Protein AF-A0A0F8YWH6-F1 (afdb_monomer_lite)

Structure (mmCIF, N/CA/C/O backbone):
data_AF-A0A0F8YWH6-F1
#
_entry.id   AF-A0A0F8YWH6-F1
#
loop_
_atom_site.group_PDB
_atom_site.id
_atom_site.type_symbol
_atom_site.label_atom_id
_atom_site.label_alt_id
_atom_site.label_comp_id
_atom_site.label_asym_id
_atom_site.label_entity_id
_atom_site.label_seq_id
_atom_site.pdbx_PDB_ins_code
_atom_site.Cartn_x
_atom_site.Cartn_y
_atom_site.Cartn_z
_atom_site.occupancy
_atom_site.B_iso_or_equiv
_atom_site.auth_seq_id
_atom_site.auth_comp_id
_atom_site.auth_asym_id
_atom_site.auth_atom_id
_atom_site.pdbx_PDB_model_num
ATOM 1 N N . GLY A 1 1 ? 2.210 -32.885 27.502 1.00 61.00 1 GLY A N 1
ATOM 2 C CA . GLY A 1 1 ? 2.021 -33.828 28.621 1.00 61.00 1 GLY A CA 1
ATOM 3 C C . GLY A 1 1 ? 3.298 -33.805 29.417 1.00 61.00 1 GLY A C 1
ATOM 4 O O . GLY A 1 1 ? 4.339 -33.749 28.786 1.00 61.00 1 GLY A O 1
ATOM 5 N N . ASP A 1 2 ? 3.195 -33.731 30.737 1.00 71.12 2 ASP A N 1
ATOM 6 C CA . ASP A 1 2 ? 4.249 -33.442 31.726 1.00 71.12 2 ASP A CA 1
ATOM 7 C C . ASP A 1 2 ? 4.870 -32.033 31.621 1.00 71.12 2 ASP A C 1
ATOM 9 O O . ASP A 1 2 ? 4.665 -31.237 32.533 1.00 71.12 2 ASP A O 1
ATOM 13 N N . ASP A 1 3 ? 5.459 -31.637 30.489 1.00 67.50 3 ASP A N 1
ATOM 14 C CA . ASP A 1 3 ? 6.075 -30.298 30.345 1.00 67.50 3 ASP A CA 1
ATOM 15 C C . ASP A 1 3 ? 5.047 -29.156 30.394 1.00 67.50 3 ASP A C 1
ATOM 17 O O . ASP A 1 3 ? 5.242 -28.138 31.049 1.00 67.50 3 ASP A O 1
ATOM 21 N N . ALA A 1 4 ? 3.887 -29.353 29.761 1.00 64.38 4 ALA A N 1
ATOM 22 C CA . ALA A 1 4 ? 2.779 -28.395 29.816 1.00 64.38 4 ALA A CA 1
ATOM 23 C C . ALA A 1 4 ? 2.165 -28.273 31.224 1.00 64.38 4 ALA A C 1
ATOM 25 O O . ALA A 1 4 ? 1.533 -27.268 31.534 1.00 64.38 4 ALA A O 1
ATOM 26 N N . LEU A 1 5 ? 2.320 -29.308 32.054 1.00 66.06 5 LEU A N 1
ATOM 27 C CA . LEU A 1 5 ? 1.784 -29.351 33.413 1.00 66.06 5 LEU A CA 1
ATOM 28 C C . LEU A 1 5 ? 2.739 -28.636 34.377 1.00 66.06 5 LEU A C 1
ATOM 30 O O . LEU A 1 5 ? 2.282 -27.841 35.190 1.00 66.06 5 LEU A O 1
ATOM 34 N N . ALA A 1 6 ? 4.050 -28.829 34.195 1.00 76.94 6 ALA A N 1
ATOM 35 C CA . ALA A 1 6 ? 5.091 -28.073 34.888 1.00 76.94 6 ALA A CA 1
ATOM 36 C C . ALA A 1 6 ? 5.032 -26.573 34.556 1.00 76.94 6 ALA A C 1
ATOM 38 O O . ALA A 1 6 ? 5.088 -25.746 35.462 1.00 76.94 6 ALA A O 1
ATOM 39 N N . LEU A 1 7 ? 4.831 -26.225 33.278 1.00 69.44 7 LEU A N 1
ATOM 40 C CA . LEU A 1 7 ? 4.654 -24.832 32.871 1.00 69.44 7 LEU A CA 1
ATOM 41 C C . LEU A 1 7 ? 3.394 -24.240 33.516 1.00 69.44 7 LEU A C 1
ATOM 43 O O . LEU A 1 7 ? 3.467 -23.191 34.130 1.00 69.44 7 LEU A O 1
ATOM 47 N N . ALA A 1 8 ? 2.247 -24.927 33.460 1.00 66.88 8 ALA A N 1
ATOM 48 C CA . ALA A 1 8 ? 1.002 -24.435 34.062 1.00 66.88 8 ALA A CA 1
ATOM 49 C C . ALA A 1 8 ? 1.101 -24.201 35.585 1.00 66.88 8 ALA A C 1
ATOM 51 O O . ALA A 1 8 ? 0.501 -23.249 36.088 1.00 66.88 8 ALA A O 1
ATOM 52 N N . GLU A 1 9 ? 1.865 -25.033 36.305 1.00 77.50 9 GLU A N 1
ATOM 53 C CA . GLU A 1 9 ? 2.170 -24.831 37.729 1.00 77.50 9 GLU A CA 1
ATOM 54 C C . GLU A 1 9 ? 3.058 -23.599 37.970 1.00 77.50 9 GLU A C 1
ATOM 56 O O . GLU A 1 9 ? 2.833 -22.876 38.940 1.00 77.50 9 GLU A O 1
ATOM 61 N N . GLU A 1 10 ? 4.015 -23.318 37.081 1.00 82.44 10 GLU A N 1
ATOM 62 C CA . GLU A 1 10 ? 4.908 -22.153 37.163 1.00 82.44 10 GLU A CA 1
ATOM 63 C C . GLU A 1 10 ? 4.164 -20.821 36.961 1.00 82.44 10 GLU A C 1
ATOM 65 O O . GLU A 1 10 ? 4.408 -19.857 37.684 1.00 82.44 10 GLU A O 1
ATOM 70 N N . ILE A 1 11 ? 3.200 -20.781 36.036 1.00 79.12 11 ILE A N 1
ATOM 71 C CA . ILE A 1 11 ? 2.379 -19.589 35.728 1.00 79.12 11 ILE A CA 1
ATOM 72 C C . ILE A 1 11 ? 1.080 -19.508 36.549 1.00 79.12 11 ILE A C 1
ATOM 74 O O . ILE A 1 11 ? 0.256 -18.627 36.311 1.00 79.12 11 ILE A O 1
ATOM 78 N N . ALA A 1 12 ? 0.891 -20.400 37.530 1.00 82.62 12 ALA A N 1
ATOM 79 C CA . ALA A 1 12 ? -0.277 -20.443 38.417 1.00 82.62 12 ALA A CA 1
ATOM 80 C C . ALA A 1 12 ? -1.639 -20.449 37.687 1.00 82.62 12 ALA A C 1
ATOM 82 O O . ALA A 1 12 ? -2.649 -19.984 38.223 1.00 82.62 12 ALA A O 1
ATOM 83 N N . ILE A 1 13 ? -1.697 -20.998 36.470 1.00 74.38 13 ILE A N 1
ATOM 84 C CA . ILE A 1 13 ? -2.944 -21.087 35.708 1.00 74.38 13 ILE A CA 1
ATOM 85 C C . ILE A 1 13 ? -3.744 -22.262 36.259 1.00 74.38 13 ILE A C 1
ATOM 87 O O . ILE A 1 13 ? -3.323 -23.418 36.176 1.00 74.38 13 ILE A O 1
ATOM 91 N N . ASN A 1 14 ? -4.922 -21.991 36.824 1.00 82.38 14 ASN A N 1
ATOM 92 C CA . ASN A 1 14 ? -5.761 -23.073 37.319 1.00 82.38 14 ASN A CA 1
ATOM 93 C C . ASN A 1 14 ? -6.264 -23.939 36.141 1.00 82.38 14 ASN A C 1
ATOM 95 O O . ASN A 1 14 ? -6.449 -23.481 35.011 1.00 82.38 14 ASN A O 1
ATOM 99 N N . GLN A 1 15 ? -6.539 -25.214 36.416 1.00 69.38 15 GLN A N 1
ATOM 100 C CA . GLN A 1 15 ? -6.943 -26.194 35.403 1.00 69.38 15 GLN A CA 1
ATOM 101 C C . GLN A 1 15 ? -8.192 -25.786 34.591 1.00 69.38 15 GLN A C 1
ATOM 103 O O . GLN A 1 15 ? -8.313 -26.142 33.420 1.00 69.38 15 GLN A O 1
ATOM 108 N N . LYS A 1 16 ? -9.129 -25.046 35.190 1.00 76.00 16 LYS A N 1
ATOM 109 C CA . LYS A 1 16 ? -10.345 -24.536 34.539 1.00 76.00 16 LYS A CA 1
ATOM 110 C C . LYS A 1 16 ? -10.010 -23.464 33.497 1.00 76.00 16 LYS A C 1
ATOM 112 O O . LYS A 1 16 ? -10.582 -23.500 32.408 1.00 76.00 16 LYS A O 1
ATOM 117 N N . ASP A 1 17 ? -9.060 -22.583 33.796 1.00 74.69 17 ASP A N 1
ATOM 118 C CA . ASP A 1 17 ? -8.636 -21.500 32.901 1.00 74.69 17 ASP A CA 1
ATOM 119 C C . ASP A 1 17 ? -7.811 -22.052 31.733 1.00 74.69 17 ASP A C 1
ATOM 121 O O . ASP A 1 17 ? -8.045 -21.691 30.580 1.00 74.69 17 ASP A O 1
ATOM 125 N N . ALA A 1 18 ? -6.962 -23.051 31.994 1.00 70.69 18 ALA A N 1
ATOM 126 C CA . ALA A 1 18 ? -6.259 -23.788 30.944 1.00 70.69 18 ALA A CA 1
ATOM 127 C C . ALA A 1 18 ? -7.235 -24.482 29.972 1.00 70.69 18 ALA A C 1
ATOM 129 O O . ALA A 1 18 ? -7.057 -24.432 28.755 1.00 70.69 18 ALA A O 1
ATOM 130 N N . VAL A 1 19 ? -8.313 -25.092 30.482 1.00 73.38 19 VAL A N 1
ATOM 131 C CA . VAL A 1 19 ? -9.348 -25.719 29.640 1.00 73.38 19 VAL A CA 1
ATOM 132 C C . VAL A 1 19 ? -10.137 -24.677 28.837 1.00 73.38 19 VAL A C 1
ATOM 134 O O . VAL A 1 19 ? -10.474 -24.934 27.679 1.00 73.38 19 VAL A O 1
ATOM 137 N N . ALA A 1 20 ? -10.419 -23.505 29.411 1.00 76.88 20 ALA A N 1
ATOM 138 C CA . ALA A 1 20 ? -11.077 -22.408 28.702 1.00 76.88 20 ALA A CA 1
ATOM 139 C C . ALA A 1 20 ? -10.195 -21.854 27.571 1.00 76.88 20 ALA A C 1
ATOM 141 O O . ALA A 1 20 ? -10.676 -21.685 26.449 1.00 76.88 20 ALA A O 1
ATOM 142 N N . MET A 1 21 ? -8.896 -21.675 27.826 1.00 70.94 21 MET A N 1
ATOM 143 C CA . MET A 1 21 ? -7.924 -21.276 26.808 1.00 70.94 21 MET A CA 1
ATOM 144 C C . MET A 1 21 ? -7.825 -22.312 25.686 1.00 70.94 21 MET A C 1
ATOM 146 O O . MET A 1 21 ? -7.931 -21.956 24.518 1.00 70.94 21 MET A O 1
ATOM 150 N N . VAL A 1 22 ? -7.708 -23.605 25.999 1.00 75.50 22 VAL A N 1
ATOM 151 C CA . VAL A 1 22 ? -7.643 -24.648 24.959 1.00 75.50 22 VAL A CA 1
ATOM 152 C C . VAL A 1 22 ? -8.903 -24.647 24.090 1.00 75.50 22 VAL A C 1
ATOM 154 O O . VAL A 1 22 ? -8.791 -24.696 22.867 1.00 75.50 22 VAL A O 1
ATOM 157 N N . ARG A 1 23 ? -10.097 -24.499 24.680 1.00 80.62 23 ARG A N 1
ATOM 158 C CA . ARG A 1 23 ? -11.357 -24.400 23.918 1.00 80.62 23 ARG A CA 1
ATOM 159 C C . ARG A 1 23 ? -11.426 -23.162 23.026 1.00 80.62 23 ARG A C 1
ATOM 161 O O . ARG A 1 23 ? -11.980 -23.236 21.932 1.00 80.62 23 ARG A O 1
ATOM 168 N N . LEU A 1 24 ? -10.866 -22.041 23.475 1.00 82.06 24 LEU A N 1
ATOM 169 C CA . LEU A 1 24 ? -10.795 -20.809 22.691 1.00 82.06 24 LEU A CA 1
ATOM 170 C C . LEU A 1 24 ? -9.845 -20.954 21.486 1.00 82.06 24 LEU A C 1
ATOM 172 O O . LEU A 1 24 ? -10.096 -20.390 20.419 1.00 82.06 24 LEU A O 1
ATOM 176 N N . TRP A 1 25 ? -8.767 -21.729 21.636 1.00 76.06 25 TRP A N 1
ATOM 177 C CA . TRP A 1 25 ? -7.724 -21.892 20.618 1.00 76.06 25 TRP A CA 1
ATOM 178 C C . TRP A 1 25 ? -7.946 -23.081 19.677 1.00 76.06 25 TRP A C 1
ATOM 180 O O . TRP A 1 25 ? -7.447 -23.067 18.550 1.00 76.06 25 TRP A O 1
ATOM 190 N N . GLU A 1 26 ? -8.728 -24.081 20.077 1.00 86.25 26 GLU A N 1
ATOM 191 C CA . GLU A 1 26 ? -8.988 -25.294 19.294 1.00 86.25 26 GLU A CA 1
ATOM 192 C C . GLU A 1 26 ? -9.499 -25.012 17.861 1.00 86.25 26 GLU A C 1
ATOM 194 O O . GLU A 1 26 ? -8.937 -25.577 16.917 1.00 86.25 26 GLU A O 1
ATOM 199 N N . PRO A 1 27 ? -10.444 -24.080 17.617 1.00 83.38 27 PRO A N 1
ATOM 200 C CA . PRO A 1 27 ? -10.859 -23.743 16.253 1.00 83.38 27 PRO A CA 1
ATOM 201 C C . PRO A 1 27 ? -9.740 -23.119 15.406 1.00 83.38 27 PRO A C 1
ATOM 203 O O . PRO A 1 27 ? -9.701 -23.330 14.192 1.00 83.38 27 PRO A O 1
ATOM 206 N N . LYS A 1 28 ? -8.828 -22.352 16.021 1.00 73.94 28 LYS A N 1
ATOM 207 C CA . LYS A 1 28 ? -7.691 -21.719 15.331 1.00 73.94 28 LYS A CA 1
ATOM 208 C C . LYS A 1 28 ? -6.626 -22.755 14.975 1.00 73.94 28 LYS A C 1
ATOM 210 O O . LYS A 1 28 ? -6.177 -22.793 13.832 1.00 73.94 28 LYS A O 1
ATOM 215 N N . LEU A 1 29 ? -6.306 -23.652 15.909 1.00 75.62 29 LEU A N 1
ATOM 216 C CA . LEU A 1 29 ? -5.374 -24.759 15.683 1.00 75.62 29 LEU A CA 1
ATOM 217 C C . LEU A 1 29 ? -5.887 -25.725 14.607 1.00 75.62 29 LEU A C 1
ATOM 219 O O . LEU A 1 29 ? -5.111 -26.171 13.767 1.00 75.62 29 LEU A O 1
ATOM 223 N N . GLN A 1 30 ? -7.195 -25.994 14.559 1.00 79.25 30 GLN A N 1
ATOM 224 C CA . GLN A 1 30 ? -7.788 -26.804 13.490 1.00 79.25 30 GLN A CA 1
ATOM 225 C C . GLN A 1 30 ? -7.705 -26.130 12.111 1.00 79.25 30 GLN A C 1
ATOM 227 O O . GLN A 1 30 ? -7.490 -26.822 11.115 1.00 79.25 30 GLN A O 1
ATOM 232 N N . ARG A 1 31 ? -7.856 -24.799 12.022 1.00 73.88 31 ARG A N 1
ATOM 233 C CA . ARG A 1 31 ? -7.652 -24.067 10.755 1.00 73.88 31 ARG A CA 1
ATOM 234 C C . ARG A 1 31 ? -6.195 -24.111 10.314 1.00 73.88 31 ARG A C 1
ATOM 236 O O . ARG A 1 31 ? -5.945 -24.421 9.155 1.00 73.88 31 ARG A O 1
ATOM 243 N N . LEU A 1 32 ? -5.262 -23.875 11.236 1.00 64.88 32 LEU A N 1
ATOM 244 C CA . LEU A 1 32 ? -3.829 -23.953 10.958 1.00 64.88 32 LEU A CA 1
ATOM 245 C C . LEU A 1 32 ? -3.429 -25.359 10.495 1.00 64.88 32 LEU A C 1
ATOM 247 O O . LEU A 1 32 ? -2.745 -25.499 9.491 1.00 64.88 32 LEU A O 1
ATOM 251 N N . ALA A 1 33 ? -3.923 -26.408 11.158 1.00 70.00 33 ALA A N 1
ATOM 252 C CA . ALA A 1 33 ? -3.663 -27.788 10.758 1.00 70.00 33 ALA A CA 1
ATOM 253 C C . ALA A 1 33 ? -4.187 -28.098 9.345 1.00 70.00 33 ALA A C 1
ATOM 255 O O . ALA A 1 33 ? -3.484 -28.730 8.564 1.00 70.00 33 ALA A O 1
ATOM 256 N N . ARG A 1 34 ? -5.391 -27.625 8.984 1.00 75.56 34 ARG A N 1
ATOM 257 C CA . ARG A 1 34 ? -5.932 -27.790 7.620 1.00 75.56 34 ARG A CA 1
ATOM 258 C C . ARG A 1 34 ? -5.138 -27.007 6.580 1.00 75.56 34 ARG A C 1
ATOM 260 O O . ARG A 1 34 ? -4.941 -27.520 5.487 1.00 75.56 34 ARG A O 1
ATOM 267 N N . PHE A 1 35 ? -4.684 -25.803 6.920 1.00 73.25 35 PHE A N 1
ATOM 268 C CA . PHE A 1 35 ? -3.828 -24.993 6.057 1.00 73.25 35 PHE A CA 1
ATOM 269 C C . PHE A 1 35 ? -2.487 -25.691 5.809 1.00 73.25 35 PHE A C 1
ATOM 271 O O . PHE A 1 35 ? -2.153 -25.964 4.664 1.00 73.25 35 PHE A O 1
ATOM 278 N N . VAL A 1 36 ? -1.785 -26.101 6.872 1.00 64.38 36 VAL A N 1
ATOM 279 C CA . VAL A 1 36 ? -0.518 -26.845 6.774 1.00 64.38 36 VAL A CA 1
ATOM 280 C C . VAL A 1 36 ? -0.704 -28.153 6.010 1.00 64.38 36 VAL A C 1
ATOM 282 O O . VAL A 1 36 ? 0.148 -28.512 5.212 1.00 64.38 36 VAL A O 1
ATOM 285 N N . GLN A 1 37 ? -1.816 -28.865 6.203 1.00 65.94 37 GLN A N 1
ATOM 286 C CA . GLN A 1 37 ? -2.100 -30.090 5.458 1.00 65.94 37 GLN A CA 1
ATOM 287 C C . GLN A 1 37 ? -2.406 -29.817 3.974 1.00 65.94 37 GLN A C 1
ATOM 289 O O . GLN A 1 37 ? -2.018 -30.619 3.128 1.00 65.94 37 GLN A O 1
ATOM 294 N N . GLY A 1 38 ? -3.053 -28.692 3.654 1.00 65.44 38 GLY A N 1
ATOM 295 C CA . GLY A 1 38 ? -3.261 -28.219 2.285 1.00 65.44 38 GLY A CA 1
ATOM 296 C C . GLY A 1 38 ? -1.943 -27.861 1.600 1.00 65.44 38 GLY A C 1
ATOM 297 O O . GLY A 1 38 ? -1.634 -28.415 0.549 1.00 65.44 38 GLY A O 1
ATOM 298 N N . GLU A 1 39 ? -1.119 -27.037 2.238 1.00 65.44 39 GLU A N 1
ATOM 299 C CA . GLU A 1 39 ? 0.188 -26.619 1.718 1.00 65.44 39 GLU A CA 1
ATOM 300 C C . GLU A 1 39 ? 1.181 -27.789 1.634 1.00 65.44 39 GLU A C 1
ATOM 302 O O . GLU A 1 39 ? 1.824 -27.994 0.608 1.00 65.44 39 GLU A O 1
ATOM 307 N N . ALA A 1 40 ? 1.226 -28.665 2.641 1.00 54.38 40 ALA A N 1
ATOM 308 C CA . ALA A 1 40 ? 2.041 -29.878 2.595 1.00 54.38 40 ALA A CA 1
ATOM 309 C C . ALA A 1 40 ? 1.585 -30.857 1.501 1.00 54.38 40 ALA A C 1
ATOM 311 O O . ALA A 1 40 ? 2.409 -31.606 0.982 1.00 54.38 40 ALA A O 1
ATOM 312 N N . SER A 1 41 ? 0.294 -30.866 1.140 1.00 47.47 41 SER A N 1
ATOM 313 C CA . SER A 1 41 ? -0.209 -31.676 0.023 1.00 47.47 41 SER A CA 1
ATOM 314 C C . SER A 1 41 ? 0.145 -31.092 -1.348 1.00 47.47 41 SER A C 1
ATOM 316 O O . SER A 1 41 ? 0.378 -31.864 -2.275 1.00 47.47 41 SER A O 1
ATOM 318 N N . LYS A 1 42 ? 0.263 -29.761 -1.462 1.00 51.19 42 LYS A N 1
ATOM 319 C CA . LYS A 1 42 ? 0.777 -29.077 -2.662 1.00 51.19 42 LYS A CA 1
ATOM 320 C C . LYS A 1 42 ? 2.288 -29.269 -2.828 1.00 51.19 42 LYS A C 1
ATOM 322 O O . LYS A 1 42 ? 2.776 -29.383 -3.941 1.00 51.19 42 LYS A O 1
ATOM 327 N N . LEU A 1 43 ? 3.019 -29.398 -1.720 1.00 45.59 43 LEU A N 1
ATOM 328 C CA . LEU A 1 43 ? 4.474 -29.586 -1.702 1.00 45.59 43 LEU A CA 1
ATOM 329 C C . LEU A 1 43 ? 4.945 -31.039 -1.894 1.00 45.59 43 LEU A C 1
ATOM 331 O O . LEU A 1 43 ? 6.149 -31.302 -1.835 1.00 45.59 43 LEU A O 1
ATOM 335 N N . GLN A 1 44 ? 4.054 -32.006 -2.148 1.00 45.25 44 GLN A N 1
ATOM 336 C CA . GLN A 1 44 ? 4.478 -33.364 -2.512 1.00 45.25 44 GLN A CA 1
ATOM 337 C C . GLN A 1 44 ? 4.918 -33.427 -3.980 1.00 45.25 44 GLN A C 1
ATOM 339 O O . GLN A 1 44 ? 4.257 -34.016 -4.830 1.00 45.25 44 GLN A O 1
ATOM 344 N N . LYS A 1 45 ? 6.089 -32.847 -4.258 1.00 57.38 45 LYS A N 1
ATOM 345 C CA . LYS A 1 45 ? 6.852 -33.086 -5.484 1.00 57.38 45 LYS A CA 1
ATOM 346 C C . LYS A 1 45 ? 7.219 -34.568 -5.553 1.00 57.38 45 LYS A C 1
ATOM 348 O O . LYS A 1 45 ? 8.077 -35.047 -4.806 1.00 57.38 45 LYS A O 1
ATOM 353 N N . GLU A 1 46 ? 6.553 -35.319 -6.422 1.00 65.19 46 GLU A N 1
ATOM 354 C CA . GLU A 1 46 ? 6.874 -36.728 -6.631 1.00 65.19 46 GLU A CA 1
ATOM 355 C C . GLU A 1 46 ? 8.136 -36.818 -7.503 1.00 65.19 46 GLU A C 1
ATOM 357 O O . GLU A 1 46 ? 8.105 -36.623 -8.718 1.00 65.19 46 GLU A O 1
ATOM 362 N N . LYS A 1 47 ? 9.286 -37.060 -6.862 1.00 81.50 47 LYS A N 1
ATOM 363 C CA . LYS A 1 47 ? 10.543 -37.353 -7.561 1.00 81.50 47 LYS A CA 1
ATOM 364 C C . LYS A 1 47 ? 10.453 -38.753 -8.159 1.00 81.50 47 LYS A C 1
ATOM 366 O O . LYS A 1 47 ? 10.493 -39.745 -7.428 1.00 81.50 47 LYS A O 1
ATOM 371 N N . VAL A 1 48 ? 10.356 -38.837 -9.482 1.00 84.06 48 VAL A N 1
ATOM 372 C CA . VAL A 1 48 ? 10.315 -40.111 -10.206 1.00 84.06 48 VAL A CA 1
ATOM 373 C C . VAL A 1 48 ? 11.737 -40.477 -10.615 1.00 84.06 48 VAL A C 1
ATOM 375 O O . VAL A 1 48 ? 12.357 -39.800 -11.433 1.00 84.06 48 VAL A O 1
ATOM 378 N N . TYR A 1 49 ? 12.278 -41.539 -10.019 1.00 87.31 49 TYR A N 1
ATOM 379 C CA . TYR A 1 49 ? 13.614 -42.033 -10.351 1.00 87.31 49 TYR A CA 1
ATOM 380 C C . TYR A 1 49 ? 13.593 -42.804 -11.672 1.00 87.31 49 TYR A C 1
ATOM 382 O O . TYR A 1 49 ? 12.785 -43.712 -11.854 1.00 87.31 49 TYR A O 1
ATOM 390 N N . VAL A 1 50 ? 14.514 -42.462 -12.571 1.00 88.94 50 VAL A N 1
ATOM 391 C CA . VAL A 1 50 ? 14.672 -43.099 -13.879 1.00 88.94 50 VAL A CA 1
ATOM 392 C C . VAL A 1 50 ? 15.448 -44.401 -13.707 1.00 88.94 50 VAL A C 1
ATOM 394 O O . VAL A 1 50 ? 16.599 -44.408 -13.257 1.00 88.94 50 VAL A O 1
ATOM 397 N N . THR A 1 51 ? 14.827 -45.521 -14.067 1.00 87.81 51 THR A N 1
ATOM 398 C CA . THR A 1 51 ? 15.480 -46.831 -14.020 1.00 87.81 51 THR A CA 1
ATOM 399 C C . THR A 1 51 ? 16.541 -46.934 -15.122 1.00 87.81 51 THR A C 1
ATOM 401 O O . THR A 1 51 ? 16.389 -46.380 -16.208 1.00 87.81 51 THR A O 1
ATOM 404 N N . GLN A 1 52 ? 17.636 -47.661 -14.886 1.00 79.81 52 GLN A N 1
ATOM 405 C CA . GLN A 1 52 ? 18.701 -47.825 -15.881 1.00 79.81 52 GLN A CA 1
ATOM 406 C C . GLN A 1 52 ? 18.159 -48.464 -17.178 1.00 79.81 52 GLN A C 1
ATOM 408 O O . GLN A 1 52 ? 17.791 -49.638 -17.187 1.00 79.81 52 GLN A O 1
ATOM 413 N N . GLY A 1 53 ? 18.132 -47.692 -18.271 1.00 83.62 53 GLY A N 1
ATOM 414 C CA . GLY A 1 53 ? 17.593 -48.098 -19.579 1.00 83.62 53 GLY A CA 1
ATOM 415 C C . GLY A 1 53 ? 16.208 -47.526 -19.912 1.00 83.62 53 GLY A C 1
ATOM 416 O O . GLY A 1 53 ? 15.738 -47.706 -21.032 1.00 83.62 53 GLY A O 1
ATOM 417 N N . GLU A 1 54 ? 15.578 -46.822 -18.974 1.00 84.75 54 GLU A N 1
ATOM 418 C CA . GLU A 1 54 ? 14.350 -46.060 -19.184 1.00 84.75 54 GLU A CA 1
ATOM 419 C C . GLU A 1 54 ? 14.705 -44.637 -19.641 1.00 84.75 54 GLU A C 1
ATOM 421 O O . GLU A 1 54 ? 15.648 -44.035 -19.125 1.00 84.75 54 GLU A O 1
ATOM 426 N N . GLN A 1 55 ? 14.003 -44.111 -20.647 1.00 84.12 55 GLN A N 1
ATOM 427 C CA . GLN A 1 55 ? 14.171 -42.720 -21.070 1.00 84.12 55 GLN A CA 1
ATOM 428 C C . GLN A 1 55 ? 13.117 -41.852 -20.370 1.00 84.12 55 GLN A C 1
ATOM 430 O O . GLN A 1 55 ? 11.943 -42.228 -20.367 1.00 84.12 55 GLN A O 1
ATOM 435 N N . PRO A 1 56 ? 13.513 -40.714 -19.775 1.00 84.31 56 PRO A N 1
ATOM 436 C CA . PRO A 1 56 ? 12.567 -39.767 -19.198 1.00 84.31 56 PRO A CA 1
ATOM 437 C C . PRO A 1 56 ? 11.659 -39.191 -20.301 1.00 84.31 56 PRO A C 1
ATOM 439 O O . PRO A 1 56 ? 12.046 -39.197 -21.476 1.00 84.31 56 PRO A O 1
ATOM 442 N N . PRO A 1 57 ? 10.465 -38.681 -19.956 1.00 80.69 57 PRO A N 1
ATOM 443 C CA . PRO A 1 57 ? 9.602 -38.007 -20.920 1.00 80.69 57 PRO A CA 1
ATOM 444 C C . PRO A 1 57 ? 10.333 -36.860 -21.639 1.00 80.69 57 PRO A C 1
ATOM 446 O O . PRO A 1 57 ? 11.159 -36.161 -21.048 1.00 80.69 57 PRO A O 1
ATOM 449 N N . LEU A 1 58 ? 10.026 -36.670 -22.925 1.00 70.31 58 LEU A N 1
ATOM 450 C CA . LEU A 1 58 ? 10.608 -35.604 -23.745 1.00 70.31 58 LEU A CA 1
ATOM 451 C C . LEU A 1 58 ? 10.312 -34.226 -23.134 1.00 70.31 58 LEU A C 1
ATOM 453 O O . LEU A 1 58 ? 9.173 -33.937 -22.778 1.00 70.31 58 LEU A O 1
ATOM 457 N N . GLY A 1 59 ? 11.345 -33.385 -23.033 1.00 71.38 59 GLY A N 1
ATOM 458 C CA . GLY A 1 59 ? 11.245 -32.016 -22.511 1.00 71.38 59 GLY A CA 1
ATOM 459 C C . GLY A 1 59 ? 11.422 -31.876 -20.996 1.00 71.38 59 GLY A C 1
ATOM 460 O O . GLY A 1 59 ? 11.411 -30.757 -20.496 1.00 71.38 59 GLY A O 1
ATOM 461 N N . VAL A 1 60 ? 11.626 -32.972 -20.259 1.00 78.94 60 VAL A N 1
ATOM 462 C CA . VAL A 1 60 ? 11.790 -32.920 -18.801 1.00 78.94 60 VAL A CA 1
ATOM 463 C C . VAL A 1 60 ? 13.268 -32.845 -18.408 1.00 78.94 60 VAL A C 1
ATOM 465 O O . VAL A 1 60 ? 14.099 -33.614 -18.897 1.00 78.94 60 VAL A O 1
ATOM 468 N N . ARG A 1 61 ? 13.601 -31.931 -17.489 1.00 82.00 61 ARG A N 1
ATOM 469 C CA . ARG A 1 61 ? 14.949 -31.804 -16.921 1.00 82.00 61 ARG A CA 1
ATOM 470 C C . ARG A 1 61 ? 15.220 -32.952 -15.945 1.00 82.00 61 ARG A C 1
ATOM 472 O O . ARG A 1 61 ? 14.459 -33.177 -15.009 1.00 82.00 61 ARG A O 1
ATOM 479 N N . VAL A 1 62 ? 16.319 -33.667 -16.169 1.00 90.06 62 VAL A N 1
ATOM 480 C CA . VAL A 1 62 ? 16.770 -34.774 -15.316 1.00 90.06 62 VAL A CA 1
ATOM 481 C C . VAL A 1 62 ? 17.881 -34.287 -14.403 1.00 90.06 62 VAL A C 1
ATOM 483 O O . VAL A 1 62 ? 18.819 -33.633 -14.860 1.00 90.06 62 VAL A O 1
ATOM 486 N N . GLU A 1 63 ? 17.808 -34.660 -13.133 1.00 90.56 63 GLU A N 1
ATOM 487 C CA . GLU A 1 63 ? 18.809 -34.335 -12.123 1.00 90.56 63 GLU A CA 1
ATOM 488 C C . GLU A 1 63 ? 19.421 -35.602 -11.522 1.00 90.56 63 GLU A C 1
ATOM 490 O O . GLU A 1 63 ? 18.785 -36.658 -11.458 1.00 90.56 63 GLU A O 1
ATOM 495 N N . GLU A 1 64 ? 20.670 -35.507 -11.065 1.00 90.88 64 GLU A N 1
ATOM 496 C CA . GLU A 1 64 ? 21.340 -36.589 -10.345 1.00 90.88 64 GLU A CA 1
ATOM 497 C C . GLU A 1 64 ? 21.059 -36.466 -8.842 1.00 90.88 64 GLU A C 1
ATOM 499 O O . GLU A 1 64 ? 21.395 -35.480 -8.188 1.00 90.88 64 GLU A O 1
ATOM 504 N N . GLY A 1 65 ? 20.407 -37.477 -8.276 1.00 87.75 65 GLY A N 1
ATOM 505 C CA . GLY A 1 65 ? 20.078 -37.529 -6.860 1.00 87.75 65 GLY A CA 1
ATOM 506 C C . GLY A 1 65 ? 21.276 -37.894 -5.975 1.00 87.75 65 GLY A C 1
ATOM 507 O O . GLY A 1 65 ? 22.236 -38.517 -6.429 1.00 87.75 65 GLY A O 1
ATOM 508 N N . PRO A 1 66 ? 21.187 -37.645 -4.655 1.00 73.88 66 PRO A N 1
ATOM 509 C CA . PRO A 1 66 ? 22.294 -37.808 -3.699 1.00 73.88 66 PRO A CA 1
ATOM 510 C C . PRO A 1 66 ? 22.809 -39.250 -3.519 1.00 73.88 66 PRO A C 1
ATOM 512 O O . PRO A 1 66 ? 23.763 -39.482 -2.782 1.00 73.88 66 PRO A O 1
ATOM 515 N N . ARG A 1 67 ? 22.175 -40.239 -4.160 1.00 82.62 67 ARG A N 1
ATOM 516 C CA . ARG A 1 67 ? 22.593 -41.651 -4.167 1.00 82.62 67 ARG A CA 1
ATOM 517 C C . ARG A 1 67 ? 23.059 -42.137 -5.551 1.00 82.62 67 ARG A C 1
ATOM 519 O O . ARG A 1 67 ? 23.148 -43.344 -5.749 1.00 82.62 67 ARG A O 1
ATOM 526 N N . GLY A 1 68 ? 23.333 -41.223 -6.489 1.00 89.31 68 GLY A N 1
ATOM 527 C CA . GLY A 1 68 ? 23.838 -41.534 -7.836 1.00 89.31 68 GLY A CA 1
ATOM 528 C C . GLY A 1 68 ? 22.786 -42.082 -8.808 1.00 89.31 68 GLY A C 1
ATOM 529 O O . GLY A 1 68 ? 23.126 -42.755 -9.777 1.00 89.31 68 GLY A O 1
ATOM 530 N N . GLY A 1 69 ? 21.498 -41.860 -8.526 1.00 91.69 69 GLY A N 1
ATOM 531 C CA . GLY A 1 69 ? 20.389 -42.204 -9.420 1.00 91.69 69 GLY A CA 1
ATOM 532 C C . GLY A 1 69 ? 19.808 -40.948 -10.061 1.00 91.69 69 GLY A C 1
ATOM 533 O O . GLY A 1 69 ? 19.739 -39.915 -9.403 1.00 91.69 69 GLY A O 1
ATOM 534 N N . HIS A 1 70 ? 19.368 -41.037 -11.312 1.00 91.69 70 HIS A N 1
ATOM 535 C CA . HIS A 1 70 ? 18.735 -39.920 -12.011 1.00 91.69 70 HIS A CA 1
ATOM 536 C C . HIS A 1 70 ? 17.247 -39.847 -11.653 1.00 91.69 70 HIS A C 1
ATOM 538 O O . HIS A 1 70 ? 16.600 -40.888 -11.530 1.00 91.69 70 HIS A O 1
ATOM 544 N N . TYR A 1 71 ? 16.696 -38.649 -11.481 1.00 92.38 71 TYR A N 1
ATOM 545 C CA . TYR A 1 71 ? 15.262 -38.438 -11.272 1.00 92.38 71 TYR A CA 1
ATOM 546 C C . TYR A 1 71 ? 14.770 -37.201 -12.026 1.00 92.38 71 TYR A C 1
ATOM 548 O O . TYR A 1 71 ? 15.569 -36.364 -12.443 1.00 92.38 71 TYR A O 1
ATOM 556 N N . TYR A 1 72 ? 13.455 -37.092 -12.190 1.00 89.00 72 TYR A N 1
ATOM 557 C CA . TYR A 1 72 ? 12.794 -35.867 -12.631 1.00 89.00 72 TYR A CA 1
ATOM 558 C C . TYR A 1 72 ? 11.603 -35.527 -11.723 1.00 89.00 72 TYR A C 1
ATOM 560 O O . TYR A 1 72 ? 11.065 -36.408 -11.045 1.00 89.00 72 TYR A O 1
ATOM 568 N N . GLU A 1 73 ? 11.208 -34.252 -11.683 1.00 84.56 73 GLU A N 1
ATOM 569 C CA . GLU A 1 73 ? 10.017 -33.783 -10.958 1.00 84.56 73 GLU A CA 1
ATOM 570 C C . GLU A 1 73 ? 8.809 -33.810 -11.910 1.00 84.56 73 GLU A C 1
ATOM 572 O O . GLU A 1 73 ? 8.881 -33.292 -13.022 1.00 84.56 73 GLU A O 1
ATOM 577 N N . SER A 1 74 ? 7.718 -34.484 -11.531 1.00 69.00 74 SER A N 1
ATOM 578 C CA . SER A 1 74 ? 6.613 -34.811 -12.450 1.00 69.00 74 SER A CA 1
ATOM 579 C C . SER A 1 74 ? 5.520 -33.739 -12.578 1.00 69.00 74 SER A C 1
ATOM 581 O O . SER A 1 74 ? 4.366 -34.081 -12.851 1.00 69.00 74 SER A O 1
ATOM 583 N N . GLU A 1 75 ? 5.824 -32.464 -12.348 1.00 67.94 75 GLU A N 1
ATOM 584 C CA . GLU A 1 75 ? 4.824 -31.399 -12.481 1.00 67.94 75 GLU A CA 1
ATOM 585 C C . GLU A 1 75 ? 4.342 -31.264 -13.936 1.00 67.94 75 GLU A C 1
ATOM 587 O O . GLU A 1 75 ? 5.130 -31.239 -14.878 1.00 67.94 75 GLU A O 1
ATOM 592 N N . GLY A 1 76 ? 3.021 -31.220 -14.128 1.00 54.94 76 GLY A N 1
ATOM 593 C CA . GLY A 1 76 ? 2.407 -30.837 -15.404 1.00 54.94 76 GLY A CA 1
ATOM 594 C C . GLY A 1 76 ? 2.296 -31.907 -16.498 1.00 54.94 76 GLY A C 1
ATOM 595 O O . GLY A 1 76 ? 1.743 -31.601 -17.551 1.00 54.94 76 GLY A O 1
ATOM 596 N N . ILE A 1 77 ? 2.735 -33.158 -16.299 1.00 48.69 77 ILE A N 1
ATOM 597 C CA . ILE A 1 77 ? 2.596 -34.199 -17.339 1.00 48.69 77 ILE A CA 1
ATOM 598 C C . ILE A 1 77 ? 1.184 -34.820 -17.286 1.00 48.69 77 ILE A C 1
ATOM 600 O O . ILE A 1 77 ? 0.853 -35.498 -16.305 1.00 48.69 77 ILE A O 1
ATOM 604 N N . PRO A 1 78 ? 0.334 -34.675 -18.326 1.00 45.22 78 PRO A N 1
ATOM 605 C CA . PRO A 1 78 ? -0.981 -35.305 -18.349 1.00 45.22 78 PRO A CA 1
ATOM 606 C C . PRO A 1 78 ? -0.842 -36.830 -18.259 1.00 45.22 78 PRO A C 1
ATOM 608 O O . PRO A 1 78 ? -0.173 -37.459 -19.086 1.00 45.22 78 PRO A O 1
ATOM 611 N N . ARG A 1 79 ? -1.499 -37.450 -17.266 1.00 42.78 79 ARG A N 1
ATOM 612 C CA . ARG A 1 79 ? -1.589 -38.915 -17.121 1.00 42.78 79 ARG A CA 1
ATOM 613 C C . ARG A 1 79 ? -2.362 -39.507 -18.308 1.00 42.78 79 ARG A C 1
ATOM 615 O O . ARG A 1 79 ? -3.567 -39.723 -18.236 1.00 42.78 79 ARG A O 1
ATOM 622 N N . GLY A 1 80 ? -1.660 -39.745 -19.411 1.00 45.00 80 GLY A N 1
ATOM 623 C CA . GLY A 1 80 ? -2.224 -40.287 -20.650 1.00 45.00 80 GLY A CA 1
ATOM 624 C C . GLY A 1 80 ? -1.227 -40.479 -21.799 1.00 45.00 80 GLY A C 1
ATOM 625 O O . GLY A 1 80 ? -1.532 -41.217 -22.730 1.00 45.00 80 GLY A O 1
ATOM 626 N N . ALA A 1 81 ? -0.025 -39.898 -21.731 1.00 41.38 81 ALA A N 1
ATOM 627 C CA . ALA A 1 81 ? 0.938 -39.900 -22.839 1.00 41.38 81 ALA A CA 1
ATOM 628 C C . ALA A 1 81 ? 1.820 -41.166 -22.961 1.00 41.38 81 ALA A C 1
ATOM 630 O O . ALA A 1 81 ? 2.852 -41.138 -23.623 1.00 41.38 81 ALA A O 1
ATOM 631 N N . TYR A 1 82 ? 1.426 -42.300 -22.373 1.00 41.34 82 TYR A N 1
ATOM 632 C CA . TYR A 1 82 ? 2.108 -43.585 -22.591 1.00 41.34 82 TYR A CA 1
ATOM 633 C C . TYR A 1 82 ? 1.439 -44.367 -23.726 1.00 41.34 82 TYR A C 1
ATOM 635 O O . TYR A 1 82 ? 0.932 -45.471 -23.527 1.00 41.34 82 TYR A O 1
ATOM 643 N N . GLN A 1 83 ? 1.413 -43.798 -24.932 1.00 41.09 83 GLN A N 1
ATOM 644 C CA . GLN A 1 83 ? 1.215 -44.596 -26.140 1.00 41.09 83 GLN A CA 1
ATOM 645 C C . GLN A 1 83 ? 2.569 -44.804 -26.803 1.00 41.09 83 GLN A C 1
ATOM 647 O O . GLN A 1 83 ? 3.220 -43.874 -27.263 1.00 41.09 83 GLN A O 1
ATOM 652 N N . THR A 1 84 ? 2.997 -46.062 -26.809 1.00 48.00 84 THR A N 1
ATOM 653 C CA . THR A 1 84 ? 4.182 -46.552 -27.506 1.00 48.00 84 THR A CA 1
ATOM 654 C C . THR A 1 84 ? 3.954 -46.469 -29.012 1.00 48.00 84 THR A C 1
ATOM 656 O O . THR A 1 84 ? 3.603 -47.451 -29.665 1.00 48.00 84 THR A O 1
ATOM 659 N N . PHE A 1 85 ? 4.153 -45.283 -29.579 1.00 39.03 85 PHE A N 1
ATOM 660 C CA . PHE A 1 85 ? 4.297 -45.129 -31.016 1.00 39.03 85 PHE A CA 1
ATOM 661 C C . PHE A 1 85 ? 5.734 -45.460 -31.402 1.00 39.03 85 PHE A C 1
ATOM 663 O O . PHE A 1 85 ? 6.699 -44.808 -31.017 1.00 39.03 85 PHE A O 1
ATOM 670 N N . ARG A 1 86 ? 5.866 -46.562 -32.137 1.00 50.41 86 ARG A N 1
ATOM 671 C CA . ARG A 1 86 ? 7.089 -46.951 -32.828 1.00 50.41 86 ARG A CA 1
ATOM 672 C C . ARG A 1 86 ? 7.118 -46.165 -34.136 1.00 50.41 86 ARG A C 1
ATOM 674 O O . ARG A 1 86 ? 6.821 -46.729 -35.184 1.00 50.41 86 ARG A O 1
ATOM 681 N N . GLU A 1 87 ? 7.363 -44.865 -34.049 1.00 52.56 87 GLU A N 1
ATOM 682 C CA . GLU A 1 87 ? 7.560 -44.041 -35.238 1.00 52.56 87 GLU A CA 1
ATOM 683 C C . GLU A 1 87 ? 8.976 -44.267 -35.768 1.00 52.56 87 GLU A C 1
ATOM 685 O O . GLU A 1 87 ? 9.944 -44.381 -35.010 1.00 52.56 87 GLU A O 1
ATOM 690 N N . ASP A 1 88 ? 9.071 -44.434 -37.085 1.00 68.56 88 ASP A N 1
ATOM 691 C CA . ASP A 1 88 ? 10.339 -44.474 -37.797 1.00 68.56 88 ASP A CA 1
ATOM 692 C C . ASP A 1 88 ? 11.088 -43.162 -37.496 1.00 68.56 88 ASP A C 1
ATOM 694 O O . ASP A 1 88 ? 10.540 -42.089 -37.759 1.00 68.56 88 ASP A O 1
ATOM 698 N N . PRO A 1 89 ? 12.318 -43.199 -36.948 1.00 65.75 89 PRO A N 1
ATOM 699 C CA . PRO A 1 89 ? 13.080 -41.993 -36.630 1.00 65.75 89 PRO A CA 1
ATOM 700 C C . PRO A 1 89 ? 13.192 -41.008 -37.801 1.00 65.75 89 PRO A C 1
ATOM 702 O O . PRO A 1 89 ? 13.316 -39.804 -37.579 1.00 65.75 89 PRO A O 1
ATOM 705 N N . GLN A 1 90 ? 13.134 -41.496 -39.044 1.00 72.19 90 GLN A N 1
ATOM 706 C CA . GLN A 1 90 ? 13.158 -40.642 -40.230 1.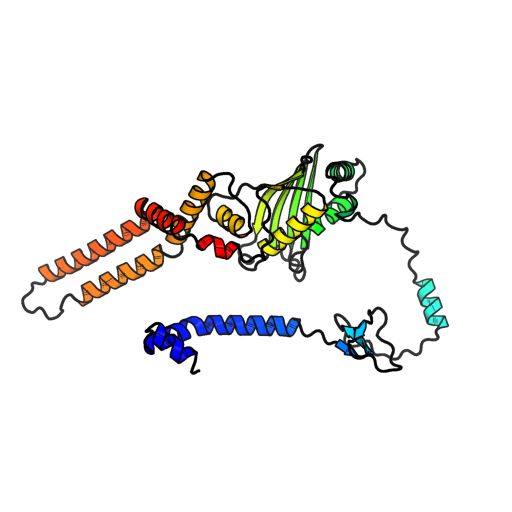00 72.19 90 GLN A CA 1
ATOM 707 C C . GLN A 1 90 ? 11.834 -39.906 -40.457 1.00 72.19 90 GLN A C 1
ATOM 709 O O . GLN A 1 90 ? 11.861 -38.743 -40.852 1.00 72.19 90 GLN A O 1
ATOM 714 N N . GLU A 1 91 ? 10.692 -40.530 -40.161 1.00 67.00 91 GLU A N 1
ATOM 715 C CA . GLU A 1 91 ? 9.380 -39.876 -40.253 1.00 67.00 91 GLU A CA 1
ATOM 716 C C . GLU A 1 91 ? 9.211 -38.824 -39.152 1.00 67.00 91 GLU A C 1
ATOM 718 O O . GLU A 1 91 ? 8.710 -37.739 -39.431 1.00 67.00 91 GLU A O 1
ATOM 723 N N . VAL A 1 92 ? 9.727 -39.083 -37.943 1.00 62.19 92 VAL A N 1
ATOM 724 C CA . VAL A 1 92 ? 9.753 -38.095 -36.846 1.00 62.19 92 VAL A CA 1
ATOM 725 C C . VAL A 1 92 ? 10.631 -36.897 -37.204 1.00 62.19 92 VAL A C 1
ATOM 727 O O . VAL A 1 92 ? 10.245 -35.757 -36.962 1.00 62.19 92 VAL A O 1
ATOM 730 N N . THR A 1 93 ? 11.797 -37.140 -37.810 1.00 71.69 93 THR A N 1
ATOM 731 C CA . THR A 1 93 ? 12.717 -36.065 -38.217 1.00 71.69 93 THR A CA 1
ATOM 732 C C . THR A 1 93 ? 12.114 -35.219 -39.338 1.00 71.69 93 THR A C 1
ATOM 734 O O . THR A 1 93 ? 12.117 -33.999 -39.243 1.00 71.69 93 THR A O 1
ATOM 737 N N . ALA A 1 94 ? 11.527 -35.846 -40.362 1.00 71.50 94 ALA A N 1
ATOM 738 C CA . ALA A 1 94 ? 10.884 -35.128 -41.463 1.00 71.50 94 ALA A CA 1
ATOM 739 C C . ALA A 1 94 ? 9.638 -34.351 -41.001 1.00 71.50 94 ALA A C 1
ATOM 741 O O . ALA A 1 94 ? 9.425 -33.217 -41.420 1.00 71.50 94 ALA A O 1
ATOM 742 N N . TRP A 1 95 ? 8.845 -34.929 -40.094 1.00 70.94 95 TRP A N 1
ATOM 743 C CA . TRP A 1 95 ? 7.717 -34.246 -39.460 1.00 70.94 95 TRP A CA 1
ATOM 744 C C . TRP A 1 95 ? 8.174 -33.049 -38.615 1.00 70.94 95 TRP A C 1
ATOM 746 O O . TRP A 1 95 ? 7.532 -32.000 -38.656 1.00 70.94 95 TRP A O 1
ATOM 756 N N . ALA A 1 96 ? 9.287 -33.187 -37.887 1.00 66.62 96 ALA A N 1
ATOM 757 C CA . ALA A 1 96 ? 9.879 -32.113 -37.094 1.00 66.62 96 ALA A CA 1
ATOM 758 C C . ALA A 1 96 ? 10.481 -31.001 -37.965 1.00 66.62 96 ALA A C 1
ATOM 760 O O . ALA A 1 96 ? 10.378 -29.845 -37.590 1.00 66.62 96 ALA A O 1
ATOM 761 N N . GLU A 1 97 ? 11.062 -31.317 -39.124 1.00 78.69 97 GLU A N 1
ATOM 762 C CA . GLU A 1 97 ? 11.589 -30.323 -40.071 1.00 78.69 97 GLU A CA 1
ATOM 763 C C . GLU A 1 97 ? 10.475 -29.589 -40.836 1.00 78.69 97 GLU A C 1
ATOM 765 O O . GLU A 1 97 ? 10.584 -28.391 -41.073 1.00 78.69 97 GLU A O 1
ATOM 770 N N . GLU A 1 98 ? 9.381 -30.274 -41.194 1.00 78.25 98 GLU A N 1
ATOM 771 C CA . GLU A 1 98 ? 8.228 -29.666 -41.882 1.00 78.25 98 GLU A CA 1
ATOM 772 C C . GLU A 1 98 ? 7.379 -28.785 -40.946 1.00 78.25 98 GLU A C 1
ATOM 774 O O . GLU A 1 98 ? 6.720 -27.848 -41.398 1.00 78.25 98 GLU A O 1
ATOM 779 N N . ARG A 1 99 ? 7.399 -29.074 -39.638 1.00 66.00 99 ARG A N 1
ATOM 780 C CA . ARG A 1 99 ? 6.740 -28.284 -38.584 1.00 66.00 99 ARG A CA 1
ATOM 781 C C . ARG A 1 99 ? 7.688 -27.437 -37.747 1.00 66.00 99 ARG A C 1
ATOM 783 O O . ARG A 1 99 ? 7.218 -26.789 -36.813 1.00 66.00 99 ARG A O 1
ATOM 790 N N . ALA A 1 100 ? 8.982 -27.439 -38.052 1.00 62.47 100 ALA A N 1
ATOM 791 C CA . ALA A 1 100 ? 9.890 -26.444 -37.517 1.00 62.47 100 ALA A CA 1
ATOM 792 C C . ALA A 1 100 ? 9.417 -25.109 -38.089 1.00 62.47 100 ALA A C 1
ATOM 794 O O . ALA A 1 100 ? 9.733 -24.766 -39.229 1.00 62.47 100 ALA A O 1
ATOM 795 N N . ASP A 1 101 ? 8.578 -24.419 -37.310 1.00 58.34 101 ASP A N 1
ATOM 796 C CA . ASP A 1 101 ? 8.222 -23.022 -37.520 1.00 58.34 101 ASP A CA 1
ATOM 797 C C . ASP A 1 101 ? 9.523 -22.312 -37.908 1.00 58.34 101 ASP A C 1
ATOM 799 O O . ASP A 1 101 ? 10.536 -22.561 -37.234 1.00 58.34 101 ASP A O 1
ATOM 803 N N . PRO A 1 102 ? 9.563 -21.551 -39.025 1.00 65.81 102 PRO A N 1
ATOM 804 C CA . PRO A 1 102 ? 10.776 -20.860 -39.439 1.00 65.81 102 PRO A CA 1
ATOM 805 C C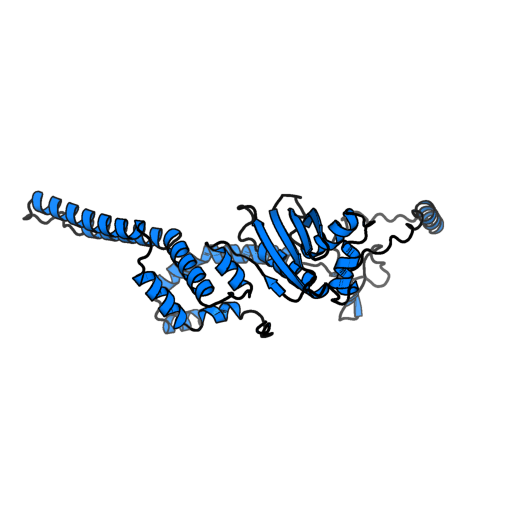 . PRO A 1 102 ? 11.325 -20.193 -38.196 1.00 65.81 102 PRO A C 1
ATOM 807 O O . PRO A 1 102 ? 10.574 -19.437 -37.583 1.00 65.81 102 PRO A O 1
ATOM 810 N N . THR A 1 103 ? 12.550 -20.575 -37.795 1.00 61.91 103 THR A N 1
ATOM 811 C CA . THR A 1 103 ? 13.173 -20.135 -36.544 1.00 61.91 103 THR A CA 1
ATOM 812 C C . THR A 1 103 ? 12.787 -18.683 -36.369 1.00 61.91 103 THR A C 1
ATOM 814 O O . THR A 1 103 ? 13.191 -17.909 -37.248 1.00 61.91 103 THR A O 1
ATOM 817 N N . PRO A 1 104 ? 11.914 -18.347 -35.391 1.00 61.28 104 PRO A N 1
ATOM 818 C CA . PRO A 1 104 ? 11.382 -17.001 -35.299 1.00 61.28 104 PRO A CA 1
ATOM 819 C C . PRO A 1 104 ? 12.594 -16.094 -35.374 1.00 61.28 104 PRO A C 1
ATOM 821 O O . PRO A 1 104 ? 13.598 -16.381 -34.706 1.00 61.28 104 PRO A O 1
ATOM 824 N N . GLU A 1 105 ? 12.567 -15.129 -36.305 1.00 66.38 105 GLU A N 1
ATOM 825 C CA . GLU A 1 105 ? 13.648 -14.149 -36.393 1.00 66.38 105 GLU A CA 1
ATOM 826 C C . GLU A 1 105 ? 13.936 -13.733 -34.960 1.00 66.38 105 GLU A C 1
ATOM 828 O O . GLU A 1 105 ? 12.957 -13.480 -34.254 1.00 66.38 105 GLU A O 1
ATOM 833 N N . PRO A 1 106 ? 15.199 -13.825 -34.496 1.00 66.00 106 PRO A N 1
ATOM 834 C CA . PRO A 1 106 ? 15.515 -13.677 -33.088 1.00 66.00 106 PRO A CA 1
ATOM 835 C C . PRO A 1 106 ? 14.909 -12.359 -32.636 1.00 66.00 106 PRO A C 1
ATOM 837 O O . PRO A 1 106 ? 15.424 -11.298 -32.982 1.00 66.00 106 PRO A O 1
ATOM 840 N N . GLN A 1 107 ? 13.766 -12.451 -31.956 1.00 66.06 107 GLN A N 1
ATOM 841 C CA . GLN A 1 107 ? 13.127 -11.300 -31.361 1.00 66.06 107 GLN A CA 1
ATOM 842 C C . GLN A 1 107 ? 14.181 -10.774 -30.406 1.00 66.06 107 GLN A C 1
ATOM 844 O O . GLN A 1 107 ? 14.774 -11.564 -29.658 1.00 66.06 107 GLN A O 1
ATOM 849 N N . GLU A 1 108 ? 14.517 -9.493 -30.542 1.00 79.19 108 GLU A N 1
ATOM 850 C CA . GLU A 1 108 ? 15.451 -8.864 -29.622 1.00 79.19 108 GLU A CA 1
ATOM 851 C C . GLU A 1 108 ? 14.924 -9.166 -28.223 1.00 79.19 108 GLU A C 1
ATOM 853 O O . GLU A 1 108 ? 13.771 -8.878 -27.909 1.00 79.19 108 GLU A O 1
ATOM 858 N N . ALA A 1 109 ? 15.712 -9.918 -27.451 1.00 83.75 109 ALA A N 1
ATOM 859 C CA . ALA A 1 109 ? 15.260 -10.378 -26.155 1.00 83.75 109 ALA A CA 1
ATOM 860 C C . ALA A 1 109 ? 14.916 -9.135 -25.335 1.00 83.75 109 ALA A C 1
ATOM 862 O O . ALA A 1 109 ? 15.757 -8.242 -25.208 1.00 83.75 109 ALA A O 1
ATOM 863 N N . MET A 1 110 ? 13.684 -9.072 -24.823 1.00 86.94 110 MET A N 1
ATOM 864 C CA . MET A 1 110 ? 13.267 -7.994 -23.936 1.00 86.94 110 MET A CA 1
ATOM 865 C C . MET A 1 110 ? 14.303 -7.877 -22.809 1.00 86.94 110 MET A C 1
ATOM 867 O O . MET A 1 110 ? 14.642 -8.906 -22.212 1.00 86.94 110 MET A O 1
ATOM 871 N N . PRO A 1 111 ? 14.819 -6.670 -22.523 1.00 89.88 111 PRO A N 1
ATOM 872 C CA . PRO A 1 111 ? 15.860 -6.517 -21.521 1.00 89.88 111 PRO A CA 1
ATOM 873 C C . PRO A 1 111 ? 15.359 -6.970 -20.156 1.00 89.88 111 PRO A C 1
ATOM 875 O O . PRO A 1 111 ? 14.182 -6.823 -19.806 1.00 89.88 111 PRO A O 1
ATOM 878 N N . ASP A 1 112 ? 16.264 -7.526 -19.374 1.00 93.00 112 ASP A N 1
ATOM 879 C CA . ASP A 1 112 ? 16.047 -7.825 -17.969 1.00 93.00 112 ASP A CA 1
ATOM 880 C C . ASP A 1 112 ? 16.258 -6.568 -17.108 1.00 93.00 112 ASP A C 1
ATOM 882 O O . ASP A 1 112 ? 16.884 -5.598 -17.541 1.00 93.00 112 ASP A O 1
ATOM 886 N N . PHE A 1 113 ? 15.761 -6.561 -15.871 1.00 91.38 113 PHE A N 1
ATOM 887 C CA . PHE A 1 113 ? 15.961 -5.435 -14.951 1.00 91.38 113 PHE A CA 1
ATOM 888 C C . PHE A 1 113 ? 17.447 -5.162 -14.697 1.00 91.38 113 PHE A C 1
ATOM 890 O O . PHE A 1 113 ? 17.867 -4.006 -14.658 1.00 91.38 113 PHE A O 1
ATOM 897 N N . GLY A 1 114 ? 18.260 -6.219 -14.626 1.00 89.94 114 GLY A N 1
ATOM 898 C CA . GLY A 1 114 ? 19.707 -6.117 -14.450 1.00 89.94 114 GLY A CA 1
ATOM 899 C C . GLY A 1 114 ? 20.487 -5.614 -15.672 1.00 89.94 114 GLY A C 1
ATOM 900 O O . GLY A 1 114 ? 21.647 -5.227 -15.510 1.00 89.94 114 GLY A O 1
ATOM 901 N N . ASP A 1 115 ? 19.896 -5.571 -16.873 1.00 92.38 115 ASP A N 1
ATOM 902 C CA . ASP A 1 115 ? 20.612 -5.168 -18.097 1.00 92.38 115 ASP A CA 1
ATOM 903 C C . ASP A 1 115 ? 21.009 -3.685 -18.092 1.00 92.38 115 ASP A C 1
ATOM 905 O O . ASP A 1 115 ? 21.978 -3.293 -18.747 1.00 92.38 115 ASP A O 1
ATOM 909 N N . PHE A 1 116 ? 20.322 -2.866 -17.293 1.00 91.75 116 PHE A N 1
ATOM 910 C CA . PHE A 1 116 ? 20.674 -1.461 -17.080 1.00 91.75 116 PHE A CA 1
ATOM 911 C C . PHE A 1 116 ? 21.836 -1.289 -16.095 1.00 91.75 116 PHE A C 1
ATOM 913 O O . PHE A 1 116 ? 22.369 -0.193 -15.962 1.00 91.75 116 PHE A O 1
ATOM 920 N N . GLY A 1 117 ? 22.254 -2.345 -15.385 1.00 89.69 117 GLY A N 1
ATOM 921 C CA . GLY A 1 117 ? 23.359 -2.281 -14.423 1.00 89.69 117 GLY A CA 1
ATOM 922 C C . GLY A 1 117 ? 23.133 -1.276 -13.288 1.00 89.69 117 GLY A C 1
ATOM 923 O O . GLY A 1 117 ? 24.100 -0.740 -12.745 1.00 89.69 117 GLY A O 1
ATOM 924 N N . GLY A 1 118 ? 21.869 -0.994 -12.963 1.00 92.06 118 GLY A N 1
ATOM 925 C CA . GLY A 1 118 ? 21.466 0.047 -12.023 1.00 92.06 118 GLY A CA 1
ATOM 926 C C . GLY A 1 118 ? 21.561 1.486 -12.554 1.00 92.06 118 GLY A C 1
ATOM 927 O O . GLY A 1 118 ? 21.460 2.430 -11.772 1.00 92.06 118 GLY A O 1
ATOM 928 N N . ASP A 1 119 ? 21.784 1.676 -13.856 1.00 96.12 119 ASP A N 1
ATOM 929 C CA . ASP A 1 119 ? 21.784 2.985 -14.506 1.00 96.12 119 ASP A CA 1
ATOM 930 C C . ASP A 1 119 ? 20.345 3.424 -14.825 1.00 96.12 119 ASP A C 1
ATOM 932 O O . ASP A 1 119 ? 19.776 3.103 -15.872 1.00 96.12 119 ASP A O 1
ATOM 936 N N . VAL A 1 120 ? 19.749 4.176 -13.894 1.00 96.62 120 VAL A N 1
ATOM 937 C CA . VAL A 1 120 ? 18.398 4.735 -14.050 1.00 96.62 120 VAL A CA 1
ATOM 938 C C . VAL A 1 120 ? 18.318 5.664 -15.267 1.00 96.62 120 VAL A C 1
ATOM 940 O O . VAL A 1 120 ? 17.283 5.697 -15.928 1.00 96.62 120 VAL A O 1
ATOM 943 N N . ASP A 1 121 ? 19.393 6.373 -15.631 1.00 96.62 121 ASP A N 1
ATOM 944 C CA . ASP A 1 121 ? 19.373 7.230 -16.820 1.00 96.62 121 ASP A CA 1
ATOM 945 C C . ASP A 1 121 ? 19.221 6.388 -18.093 1.00 96.62 121 ASP A C 1
ATOM 947 O O . ASP A 1 121 ? 18.405 6.726 -18.951 1.00 96.62 121 ASP A O 1
ATOM 951 N N . ALA A 1 122 ? 19.929 5.257 -18.177 1.00 95.94 122 ALA A N 1
ATOM 952 C CA . ALA A 1 122 ? 19.810 4.322 -19.294 1.00 95.94 122 ALA A CA 1
ATOM 953 C C . ALA A 1 122 ? 18.401 3.714 -19.402 1.00 95.94 122 ALA A C 1
ATOM 955 O O . ALA A 1 122 ? 17.885 3.581 -20.512 1.00 95.94 122 ALA A O 1
ATOM 956 N N . LEU A 1 123 ? 17.757 3.391 -18.273 1.00 95.06 123 LEU A N 1
ATOM 957 C CA . LEU A 1 123 ? 16.364 2.927 -18.250 1.00 95.06 123 LEU A CA 1
ATOM 958 C C . LEU A 1 123 ? 15.406 3.991 -18.802 1.00 95.06 123 LEU A C 1
ATOM 960 O O . LEU A 1 123 ? 14.529 3.682 -19.605 1.00 95.06 123 LEU A O 1
ATOM 964 N N . PHE A 1 124 ? 15.573 5.247 -18.391 1.00 95.81 124 PHE A N 1
ATOM 965 C CA . PHE A 1 124 ? 14.735 6.350 -18.861 1.00 95.81 124 PHE A CA 1
ATOM 966 C C . PHE A 1 124 ? 14.949 6.650 -20.341 1.00 95.81 124 PHE A C 1
ATOM 968 O O . PHE A 1 124 ? 13.980 6.854 -21.067 1.00 95.81 124 PHE A O 1
ATOM 975 N N . ASP A 1 125 ? 16.197 6.642 -20.802 1.00 94.88 125 ASP A N 1
ATOM 976 C CA . ASP A 1 125 ? 16.518 6.842 -22.213 1.00 94.88 125 ASP A CA 1
ATOM 977 C C . ASP A 1 125 ? 15.937 5.701 -23.070 1.00 94.88 125 ASP A C 1
ATOM 979 O O . ASP A 1 125 ? 15.401 5.944 -24.148 1.00 94.88 125 ASP A O 1
ATOM 983 N N . TRP A 1 126 ? 15.961 4.468 -22.555 1.00 93.50 126 TRP A N 1
ATOM 984 C CA . TRP A 1 126 ? 15.334 3.296 -23.172 1.00 93.50 126 TRP A CA 1
ATOM 985 C C . TRP A 1 126 ? 13.797 3.354 -23.166 1.00 93.50 126 TRP A C 1
ATOM 987 O O . TRP A 1 126 ? 13.155 2.891 -24.110 1.00 93.50 126 TRP A O 1
ATOM 997 N N . ALA A 1 127 ? 13.184 3.921 -22.125 1.00 92.94 127 ALA A N 1
ATOM 998 C CA . ALA A 1 127 ? 11.732 4.085 -22.035 1.00 92.94 127 ALA A CA 1
ATOM 999 C C . ALA A 1 127 ? 11.213 5.250 -22.898 1.00 92.94 127 ALA A C 1
ATOM 1001 O O . ALA A 1 127 ? 10.088 5.191 -23.388 1.00 92.94 127 ALA A O 1
ATOM 1002 N N . ASN A 1 128 ? 12.022 6.299 -23.078 1.00 92.44 128 ASN A N 1
ATOM 1003 C CA . ASN A 1 128 ? 11.679 7.507 -23.833 1.00 92.44 128 ASN A CA 1
ATOM 1004 C C . ASN A 1 128 ? 12.041 7.422 -25.326 1.00 92.44 128 ASN A C 1
ATOM 1006 O O . ASN A 1 128 ? 11.762 8.361 -26.071 1.00 92.44 128 ASN A O 1
ATOM 1010 N N . ASP A 1 129 ? 12.683 6.337 -25.776 1.00 92.31 129 ASP A N 1
ATOM 1011 C CA . ASP A 1 129 ? 13.007 6.164 -27.192 1.00 92.31 129 ASP A CA 1
ATOM 1012 C C . ASP A 1 129 ? 11.717 6.209 -28.029 1.00 92.31 129 ASP A C 1
ATOM 1014 O O . ASP A 1 129 ? 10.794 5.418 -27.838 1.00 92.31 129 ASP A O 1
ATOM 1018 N N . GLU A 1 130 ? 11.648 7.173 -28.951 1.00 63.97 130 GLU A N 1
ATOM 1019 C CA . GLU A 1 130 ? 10.434 7.677 -29.622 1.00 63.97 130 GLU A CA 1
ATOM 1020 C C . GLU A 1 130 ? 9.712 6.610 -30.485 1.00 63.97 130 GLU A C 1
ATOM 1022 O O . GLU A 1 130 ? 8.641 6.856 -31.043 1.00 63.97 130 GLU A O 1
ATOM 1027 N N . PHE A 1 131 ? 10.299 5.416 -30.593 1.00 55.16 131 PHE A N 1
ATOM 1028 C CA . PHE A 1 131 ? 9.840 4.273 -31.383 1.00 55.16 131 PHE A CA 1
ATOM 1029 C C . PHE A 1 131 ? 9.545 3.024 -30.556 1.00 55.16 131 PHE A C 1
ATOM 1031 O O . PHE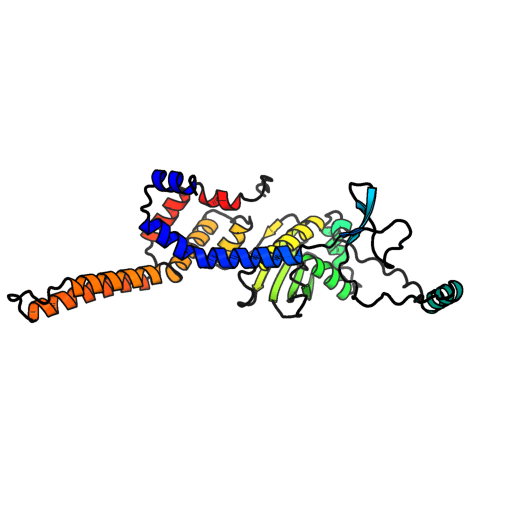 A 1 131 ? 9.332 1.957 -31.135 1.00 55.16 131 PHE A O 1
ATOM 1038 N N . ARG A 1 132 ? 9.535 3.131 -29.227 1.00 71.00 132 ARG A N 1
ATOM 1039 C CA . ARG A 1 132 ? 9.260 1.984 -28.376 1.00 71.00 132 ARG A CA 1
ATOM 1040 C C . ARG A 1 132 ? 7.832 1.491 -28.551 1.00 71.00 132 ARG A C 1
ATOM 1042 O O . ARG A 1 132 ? 6.887 2.279 -28.476 1.00 71.00 132 ARG A O 1
ATOM 1049 N N . ASP A 1 133 ? 7.677 0.187 -28.755 1.00 82.25 133 ASP A N 1
ATOM 1050 C CA . ASP A 1 133 ? 6.365 -0.434 -28.653 1.00 82.25 133 ASP A CA 1
ATOM 1051 C C . ASP A 1 133 ? 5.893 -0.320 -27.199 1.00 82.25 133 ASP A C 1
ATOM 1053 O O . ASP A 1 133 ? 6.603 -0.716 -26.270 1.00 82.25 133 ASP A O 1
ATOM 1057 N N . THR A 1 134 ? 4.705 0.251 -26.993 1.00 86.69 134 THR A N 1
ATOM 1058 C CA . THR A 1 134 ? 4.096 0.330 -25.662 1.00 86.69 134 THR A CA 1
ATOM 1059 C C . THR A 1 134 ? 3.931 -1.059 -25.052 1.00 86.69 134 THR A C 1
ATOM 1061 O O . THR A 1 134 ? 4.032 -1.185 -23.841 1.00 86.69 134 THR A O 1
ATOM 1064 N N . GLU A 1 135 ? 3.763 -2.098 -25.878 1.00 91.69 135 GLU A N 1
ATOM 1065 C CA . GLU A 1 135 ? 3.636 -3.484 -25.421 1.00 91.69 135 GLU A CA 1
ATOM 1066 C C . GLU A 1 135 ? 4.919 -3.998 -24.746 1.00 91.69 135 GLU A C 1
ATOM 1068 O O . GLU A 1 135 ? 4.845 -4.548 -23.651 1.00 91.69 135 GLU A O 1
ATOM 1073 N N . GLU A 1 136 ? 6.108 -3.736 -25.305 1.00 91.81 136 GLU A N 1
ATOM 1074 C CA . GLU A 1 136 ? 7.378 -4.121 -24.661 1.00 91.81 136 GLU A CA 1
ATOM 1075 C C . GLU A 1 136 ? 7.589 -3.405 -23.324 1.00 91.81 136 GLU A C 1
ATOM 1077 O O . GLU A 1 136 ? 8.117 -3.978 -22.370 1.00 91.81 136 GLU A O 1
ATOM 1082 N N . LEU A 1 137 ? 7.219 -2.123 -23.263 1.00 93.44 137 LEU A N 1
ATOM 1083 C CA . LEU A 1 137 ? 7.331 -1.329 -22.045 1.00 93.44 137 LEU A CA 1
ATOM 1084 C C . LEU A 1 137 ? 6.373 -1.854 -20.970 1.00 93.44 137 LEU A C 1
ATOM 1086 O O . LEU A 1 137 ? 6.755 -1.989 -19.804 1.00 93.44 137 LEU A O 1
ATOM 1090 N N . ASP A 1 138 ? 5.151 -2.187 -21.380 1.00 95.56 138 ASP A N 1
ATOM 1091 C CA . ASP A 1 138 ? 4.119 -2.739 -20.517 1.00 95.56 138 ASP A CA 1
ATOM 1092 C C . ASP A 1 138 ? 4.542 -4.110 -19.969 1.00 95.56 138 ASP A C 1
ATOM 1094 O O . ASP A 1 138 ? 4.497 -4.323 -18.756 1.00 95.56 138 ASP A O 1
ATOM 1098 N N . GLU A 1 139 ? 5.030 -5.015 -20.823 1.00 95.44 139 GLU A N 1
ATOM 1099 C CA . GLU A 1 139 ? 5.549 -6.326 -20.416 1.00 95.44 139 GLU A CA 1
ATOM 1100 C C . GLU A 1 139 ? 6.749 -6.198 -19.475 1.00 95.44 139 GLU A C 1
ATOM 1102 O O . GLU A 1 139 ? 6.804 -6.865 -18.436 1.00 95.44 139 GLU A O 1
ATOM 1107 N N . PHE A 1 140 ? 7.693 -5.309 -19.798 1.00 95.56 140 PHE A N 1
ATOM 1108 C CA . PHE A 1 140 ? 8.874 -5.077 -18.978 1.00 95.56 140 PHE A CA 1
ATOM 1109 C C . PHE A 1 140 ? 8.483 -4.708 -17.550 1.00 95.56 140 PHE A C 1
ATOM 1111 O O . PHE A 1 140 ? 8.948 -5.349 -16.605 1.00 95.56 140 PHE A O 1
ATOM 1118 N N . PHE A 1 141 ? 7.607 -3.712 -17.393 1.00 96.25 141 PHE A N 1
ATOM 1119 C CA . PHE A 1 141 ? 7.194 -3.225 -16.084 1.00 96.25 141 PHE A CA 1
ATOM 1120 C C . PHE A 1 141 ? 6.212 -4.166 -15.381 1.00 96.25 141 PHE A C 1
ATOM 1122 O O . PHE A 1 141 ? 6.303 -4.320 -14.166 1.00 96.25 141 PHE A O 1
ATOM 1129 N N . ALA A 1 142 ? 5.323 -4.858 -16.097 1.00 97.38 142 ALA A N 1
ATOM 1130 C CA . ALA A 1 142 ? 4.410 -5.839 -15.507 1.00 97.38 142 ALA A CA 1
ATOM 1131 C C . ALA A 1 142 ? 5.149 -6.932 -14.713 1.00 97.38 142 ALA A C 1
ATOM 1133 O O . ALA A 1 142 ? 4.677 -7.366 -13.656 1.00 97.38 142 ALA A O 1
ATOM 1134 N N . ARG A 1 143 ? 6.346 -7.337 -15.157 1.00 96.94 143 ARG A N 1
ATOM 1135 C CA . ARG A 1 143 ? 7.185 -8.300 -14.421 1.00 96.94 143 ARG A CA 1
ATOM 1136 C C . ARG A 1 143 ? 7.554 -7.828 -13.014 1.00 96.94 143 ARG A C 1
ATOM 1138 O O . ARG A 1 143 ? 7.680 -8.667 -12.131 1.00 96.94 143 ARG A O 1
ATOM 1145 N N . ALA A 1 144 ? 7.644 -6.517 -12.772 1.00 96.94 144 ALA A N 1
ATOM 1146 C CA . ALA A 1 144 ? 8.014 -5.977 -11.463 1.00 96.94 144 ALA A CA 1
ATOM 1147 C C . ALA A 1 144 ? 6.957 -6.248 -10.379 1.00 96.94 144 ALA A C 1
ATOM 1149 O O . ALA A 1 144 ? 7.235 -6.126 -9.191 1.00 96.94 144 ALA A O 1
ATOM 1150 N N . TRP A 1 145 ? 5.738 -6.618 -10.777 1.00 97.62 145 TRP A N 1
ATOM 1151 C CA . TRP A 1 145 ? 4.617 -6.844 -9.862 1.00 97.62 145 TRP A CA 1
ATOM 1152 C C . TRP A 1 145 ? 3.895 -8.174 -10.077 1.00 97.62 145 TRP A C 1
ATOM 1154 O O . TRP A 1 145 ? 2.917 -8.475 -9.384 1.00 97.62 145 TRP A O 1
ATOM 1164 N N . THR A 1 146 ? 4.357 -8.964 -11.040 1.00 97.31 146 THR A N 1
ATOM 1165 C CA . THR A 1 146 ? 3.853 -10.314 -11.269 1.00 97.31 146 THR A CA 1
ATOM 1166 C C . THR A 1 146 ? 4.494 -11.249 -10.248 1.00 97.31 146 THR A C 1
ATOM 1168 O O . THR A 1 146 ? 5.708 -11.258 -10.076 1.00 97.31 146 THR A O 1
ATOM 1171 N N . THR A 1 147 ? 3.672 -12.016 -9.541 1.00 97.06 147 THR A N 1
ATOM 1172 C CA . THR A 1 147 ? 4.081 -12.948 -8.484 1.00 97.06 147 THR A CA 1
ATOM 1173 C C . THR A 1 147 ? 3.387 -14.293 -8.690 1.00 97.06 147 THR A C 1
ATOM 1175 O O . THR A 1 147 ? 2.541 -14.438 -9.568 1.00 97.06 147 THR A O 1
ATOM 1178 N N . GLU A 1 148 ? 3.666 -15.279 -7.835 1.00 96.62 148 GLU A N 1
ATOM 1179 C CA . GLU A 1 148 ? 2.937 -16.558 -7.849 1.00 96.62 148 GLU A CA 1
ATOM 1180 C C . GLU A 1 148 ? 1.420 -16.404 -7.626 1.00 96.62 148 GLU A C 1
ATOM 1182 O O . GLU A 1 148 ? 0.647 -17.276 -8.015 1.00 96.62 148 GLU A O 1
ATOM 1187 N N . VAL A 1 149 ? 0.983 -15.310 -6.990 1.00 96.50 149 VAL A N 1
ATOM 1188 C CA . VAL A 1 149 ? -0.424 -15.068 -6.625 1.00 96.50 149 VAL A CA 1
ATOM 1189 C C . VAL A 1 149 ? -1.050 -13.881 -7.362 1.00 96.50 149 VAL A C 1
ATOM 1191 O O . VAL A 1 149 ? -2.219 -13.572 -7.131 1.00 96.50 149 VAL A O 1
ATOM 1194 N N . THR A 1 150 ? -0.300 -13.208 -8.239 1.00 97.81 150 THR A N 1
ATOM 1195 C CA . THR A 1 150 ? -0.776 -12.044 -8.998 1.00 97.81 150 THR A CA 1
ATOM 1196 C C . THR A 1 150 ? -0.167 -11.980 -10.389 1.00 97.81 150 THR A C 1
ATOM 1198 O O . THR A 1 150 ? 1.044 -12.050 -10.544 1.00 97.81 150 THR A O 1
ATOM 1201 N N . GLU A 1 151 ? -0.989 -11.702 -11.389 1.00 98.31 151 GLU A N 1
ATOM 1202 C CA . GLU A 1 151 ? -0.557 -11.169 -12.679 1.00 98.31 151 GLU A CA 1
ATOM 1203 C C . GLU A 1 151 ? -0.758 -9.654 -12.690 1.00 98.31 151 GLU A C 1
ATOM 1205 O O . GLU A 1 151 ? -1.761 -9.147 -12.175 1.00 98.31 151 GLU A O 1
ATOM 1210 N N . ALA A 1 152 ? 0.208 -8.928 -13.248 1.00 98.19 152 ALA A N 1
ATOM 1211 C CA . ALA A 1 152 ? 0.126 -7.486 -13.417 1.00 98.19 152 ALA A CA 1
ATOM 1212 C C . ALA A 1 152 ? -0.089 -7.124 -14.891 1.00 98.19 152 ALA A C 1
ATOM 1214 O O . ALA A 1 152 ? 0.552 -7.665 -15.782 1.00 98.19 152 ALA A O 1
ATOM 1215 N N . GLU A 1 153 ? -0.981 -6.171 -15.132 1.00 97.88 153 GLU A N 1
ATOM 1216 C CA . GLU A 1 153 ? -1.296 -5.622 -16.450 1.00 97.88 153 GLU A CA 1
ATOM 1217 C C . GLU A 1 153 ? -1.105 -4.103 -16.388 1.00 97.88 153 GLU A C 1
ATOM 1219 O O . GLU A 1 153 ? -1.748 -3.427 -15.572 1.00 97.88 153 GLU A O 1
ATOM 1224 N N . ILE A 1 154 ? -0.233 -3.548 -17.232 1.00 97.88 154 ILE A N 1
ATOM 1225 C CA . ILE A 1 154 ? -0.093 -2.095 -17.348 1.00 97.88 154 ILE A CA 1
ATOM 1226 C C . ILE A 1 154 ? -1.284 -1.570 -18.146 1.00 97.88 154 ILE A C 1
ATOM 1228 O O . ILE A 1 154 ? -1.526 -1.938 -19.286 1.00 97.88 154 ILE A O 1
ATOM 1232 N N . THR A 1 155 ? -2.082 -0.724 -17.503 1.00 97.62 155 THR A N 1
ATOM 1233 C CA . THR A 1 155 ? -3.305 -0.154 -18.095 1.00 97.62 155 THR A CA 1
ATOM 1234 C C . THR A 1 155 ? -3.095 1.258 -18.624 1.00 97.62 155 THR A C 1
ATOM 1236 O O . THR A 1 155 ? -3.893 1.758 -19.419 1.00 97.62 155 THR A O 1
ATOM 1239 N N . ARG A 1 156 ? -2.044 1.929 -18.145 1.00 96.75 156 ARG A N 1
ATOM 1240 C CA . ARG A 1 156 ? -1.615 3.242 -18.610 1.00 96.75 156 ARG A CA 1
ATOM 1241 C C . ARG A 1 156 ? -0.139 3.423 -18.304 1.00 96.75 156 ARG A C 1
ATOM 1243 O O . ARG A 1 156 ? 0.264 3.241 -17.157 1.00 96.75 156 ARG A O 1
ATOM 1250 N N . VAL A 1 157 ? 0.594 3.906 -19.296 1.00 96.00 157 VAL A N 1
ATOM 1251 C CA . VAL A 1 157 ? 1.960 4.398 -19.157 1.00 96.00 157 VAL A CA 1
ATOM 1252 C C . VAL A 1 157 ? 2.033 5.854 -19.608 1.00 96.00 157 VAL A C 1
ATOM 1254 O O . VAL A 1 157 ? 1.439 6.238 -20.615 1.00 96.00 157 VAL A O 1
ATOM 1257 N N . THR A 1 158 ? 2.705 6.688 -18.820 1.00 95.44 158 THR A N 1
ATOM 1258 C CA . THR A 1 158 ? 3.057 8.066 -19.183 1.00 95.44 158 THR A CA 1
ATOM 1259 C C . THR A 1 158 ? 4.550 8.234 -18.964 1.00 95.44 158 THR A C 1
ATOM 1261 O O . THR A 1 158 ? 5.009 8.144 -17.829 1.00 95.44 158 THR A O 1
ATOM 1264 N N . VAL A 1 159 ? 5.299 8.455 -20.042 1.00 95.19 159 VAL A N 1
ATOM 1265 C CA . VAL A 1 159 ? 6.745 8.699 -19.995 1.00 95.19 159 VAL A CA 1
ATOM 1266 C C . VAL A 1 159 ? 6.989 10.186 -20.222 1.00 95.19 159 VAL A C 1
ATOM 1268 O O . VAL A 1 159 ? 6.489 10.767 -21.185 1.00 95.19 159 VAL A O 1
ATOM 1271 N N . GLU A 1 160 ? 7.735 10.796 -19.314 1.00 95.19 160 GLU A N 1
ATOM 1272 C CA . GLU A 1 160 ? 8.249 12.159 -19.400 1.00 95.19 160 GLU A CA 1
ATOM 1273 C C . GLU A 1 160 ? 9.773 12.127 -19.183 1.00 95.19 160 GLU A C 1
ATOM 1275 O O . GLU A 1 160 ? 10.327 11.118 -18.744 1.00 95.19 160 GLU A O 1
ATOM 1280 N N . ASP A 1 161 ? 10.465 13.233 -19.471 1.00 94.88 161 ASP A N 1
ATOM 1281 C CA . ASP A 1 161 ? 11.936 13.290 -19.422 1.00 94.88 161 ASP A CA 1
ATOM 1282 C C . ASP A 1 161 ? 12.528 12.920 -18.045 1.00 94.88 161 ASP A C 1
ATOM 1284 O O . ASP A 1 161 ? 13.656 12.427 -17.964 1.00 94.88 161 ASP A O 1
ATOM 1288 N N . ASP A 1 162 ? 11.795 13.176 -16.957 1.00 97.31 162 ASP A N 1
ATOM 1289 C CA . ASP A 1 162 ? 12.242 12.991 -15.574 1.00 97.31 162 ASP A CA 1
ATOM 1290 C C . ASP A 1 162 ? 11.377 12.026 -14.747 1.00 97.31 162 ASP A C 1
ATOM 1292 O O . ASP A 1 162 ? 11.735 11.721 -13.601 1.00 97.31 162 ASP A O 1
ATOM 1296 N N . ARG A 1 163 ? 10.266 11.520 -15.302 1.00 97.38 163 ARG A N 1
ATOM 1297 C CA . ARG A 1 163 ? 9.398 10.549 -14.618 1.00 97.38 163 ARG A CA 1
ATOM 1298 C C . ARG A 1 163 ? 8.670 9.577 -15.548 1.00 97.38 163 ARG A C 1
ATOM 1300 O O . ARG A 1 163 ? 8.303 9.925 -16.664 1.00 97.38 163 ARG A O 1
ATOM 1307 N N . ILE A 1 164 ? 8.406 8.374 -15.043 1.00 97.31 164 ILE A N 1
ATOM 1308 C CA . ILE A 1 164 ? 7.542 7.370 -15.675 1.00 97.31 164 ILE A CA 1
ATOM 1309 C C . ILE A 1 164 ? 6.399 7.071 -14.707 1.00 97.31 164 ILE A C 1
ATOM 1311 O O . ILE A 1 164 ? 6.636 6.601 -13.598 1.00 97.31 164 ILE A O 1
ATOM 1315 N N . GLU A 1 165 ? 5.163 7.338 -15.113 1.00 97.75 165 GLU A N 1
ATOM 1316 C CA . GLU A 1 165 ? 3.965 7.024 -14.332 1.00 97.75 165 GLU A CA 1
ATOM 1317 C C . GLU A 1 165 ? 3.258 5.799 -14.920 1.00 97.75 165 GLU A C 1
ATOM 1319 O O . GLU A 1 165 ? 2.913 5.771 -16.105 1.00 97.75 165 GLU A O 1
ATOM 1324 N N . LEU A 1 166 ? 3.005 4.801 -14.074 1.00 97.75 166 LEU A N 1
ATOM 1325 C CA . LEU A 1 166 ? 2.393 3.529 -14.444 1.00 97.75 166 LEU A CA 1
ATOM 1326 C C . LEU A 1 166 ? 1.132 3.289 -13.625 1.00 97.75 166 LEU A C 1
ATOM 1328 O O . LEU A 1 166 ? 1.174 3.300 -12.395 1.00 97.75 166 LEU A O 1
ATOM 1332 N N . ALA A 1 167 ? 0.015 3.029 -14.304 1.00 98.12 167 ALA A N 1
ATOM 1333 C CA . ALA A 1 167 ? -1.201 2.521 -13.683 1.00 98.12 167 ALA A CA 1
ATOM 1334 C C . ALA A 1 167 ? -1.332 1.027 -13.973 1.00 98.12 167 ALA A C 1
ATOM 1336 O O . ALA A 1 167 ? -1.424 0.609 -15.129 1.00 98.12 167 ALA A O 1
ATOM 1337 N N . VAL A 1 168 ? -1.393 0.229 -12.916 1.00 98.50 168 VAL A N 1
ATOM 1338 C CA . VAL A 1 168 ? -1.319 -1.227 -12.989 1.00 98.50 168 VAL A CA 1
ATOM 1339 C C . VAL A 1 168 ? -2.598 -1.840 -12.443 1.00 98.50 168 VAL A C 1
ATOM 1341 O O . VAL A 1 168 ? -3.100 -1.452 -11.382 1.00 98.50 168 VAL A O 1
ATOM 1344 N N . LYS A 1 169 ? -3.114 -2.830 -13.162 1.00 98.50 169 LYS A N 1
ATOM 1345 C CA . LYS A 1 169 ? -4.202 -3.699 -12.733 1.00 98.50 169 LYS A CA 1
ATOM 1346 C C . LYS A 1 169 ? -3.616 -5.038 -12.303 1.00 98.50 169 LYS A C 1
ATOM 1348 O O . LYS A 1 169 ? -2.833 -5.634 -13.027 1.00 98.50 169 LYS A O 1
ATOM 1353 N N . LEU A 1 170 ? -4.021 -5.504 -11.128 1.00 98.56 170 LEU A N 1
ATOM 1354 C CA . LEU A 1 170 ? -3.656 -6.812 -10.601 1.00 98.56 170 LEU A CA 1
ATOM 1355 C C . LEU A 1 170 ? -4.810 -7.795 -10.806 1.00 98.56 170 LEU A C 1
ATOM 1357 O O . LEU A 1 170 ? -5.979 -7.473 -10.525 1.00 98.56 170 LEU A O 1
ATOM 1361 N N . THR A 1 171 ? -4.475 -8.994 -11.262 1.00 98.50 171 THR A N 1
ATOM 1362 C CA . THR A 1 171 ? -5.394 -10.107 -11.512 1.00 98.50 171 THR A CA 1
ATOM 1363 C C . THR A 1 171 ? -4.886 -11.395 -10.884 1.00 98.50 171 THR A C 1
ATOM 1365 O O . THR A 1 171 ? -3.694 -11.586 -10.684 1.00 98.50 171 THR A O 1
ATOM 1368 N N . ASP A 1 172 ? -5.809 -12.276 -10.532 1.00 97.88 172 ASP A N 1
ATOM 1369 C CA . ASP A 1 172 ? -5.505 -13.624 -10.064 1.00 97.88 172 ASP A CA 1
ATOM 1370 C C . ASP A 1 172 ? -5.114 -14.505 -11.268 1.00 97.88 172 ASP A C 1
ATOM 1372 O O . ASP A 1 172 ? -5.915 -14.581 -12.203 1.00 97.88 172 ASP A O 1
ATOM 1376 N N . PRO A 1 173 ? -3.939 -15.160 -11.278 1.00 97.00 173 PRO A N 1
ATOM 1377 C CA . PRO A 1 173 ? -3.455 -15.915 -12.443 1.00 97.00 173 PRO A CA 1
ATOM 1378 C C . PRO A 1 173 ? -4.342 -17.112 -12.817 1.00 97.00 173 PRO A C 1
ATOM 1380 O O . PRO A 1 173 ? -4.445 -17.486 -13.984 1.00 97.00 173 PRO A O 1
ATOM 1383 N N . GLU A 1 174 ? -5.019 -17.735 -11.847 1.00 96.25 174 GLU A N 1
ATOM 1384 C CA . GLU A 1 174 ? -5.836 -18.927 -12.106 1.00 96.25 174 GLU A CA 1
ATOM 1385 C C . GLU A 1 174 ? -7.221 -18.567 -12.651 1.00 96.25 174 GLU A C 1
ATOM 1387 O O . GLU A 1 174 ? -7.779 -19.252 -13.512 1.00 96.25 174 GLU A O 1
ATOM 1392 N N . THR A 1 175 ? -7.813 -17.505 -12.110 1.00 97.56 175 THR A N 1
ATOM 1393 C CA . THR A 1 175 ? -9.210 -17.138 -12.365 1.00 97.56 175 THR A CA 1
ATOM 1394 C C . THR A 1 175 ? -9.364 -15.913 -13.258 1.00 97.56 175 THR A C 1
ATOM 1396 O O . THR A 1 175 ? -10.481 -15.623 -13.693 1.00 97.56 175 THR A O 1
ATOM 1399 N N . ASN A 1 176 ? -8.277 -15.179 -13.505 1.00 97.62 176 ASN A N 1
ATOM 1400 C CA . ASN A 1 176 ? -8.256 -13.857 -14.130 1.00 97.62 176 ASN A CA 1
ATOM 1401 C C . ASN A 1 176 ? -9.189 -12.844 -13.426 1.00 97.62 176 ASN A C 1
ATOM 1403 O O . ASN A 1 176 ? -9.719 -11.902 -14.023 1.00 97.62 176 ASN A O 1
ATOM 1407 N N . SER A 1 177 ? -9.457 -13.061 -12.133 1.00 97.62 177 SER A N 1
ATOM 1408 C CA . SER A 1 177 ? -10.302 -12.172 -11.337 1.00 97.62 177 SER A CA 1
ATOM 1409 C C . SER A 1 177 ? -9.527 -10.919 -10.963 1.00 97.62 177 SER A C 1
ATOM 1411 O O . SER A 1 177 ? -8.379 -10.996 -10.542 1.00 97.62 177 SER A O 1
ATOM 1413 N N . HIS A 1 178 ? -10.164 -9.753 -11.046 1.00 98.06 178 HIS A N 1
ATOM 1414 C CA . HIS A 1 178 ? -9.540 -8.504 -10.620 1.00 98.06 178 HIS A CA 1
ATOM 1415 C C . HIS A 1 178 ? -9.284 -8.495 -9.104 1.00 98.06 178 HIS A C 1
ATOM 1417 O O . HIS A 1 178 ? -10.219 -8.635 -8.309 1.00 98.06 178 HIS A O 1
ATOM 1423 N N . LEU A 1 179 ? -8.026 -8.295 -8.710 1.00 98.06 179 LEU A N 1
ATOM 1424 C CA . LEU A 1 179 ? -7.585 -8.260 -7.314 1.00 98.06 179 LEU A CA 1
ATOM 1425 C C . LEU A 1 179 ? -7.452 -6.833 -6.786 1.00 98.06 179 LEU A C 1
ATOM 1427 O O . LEU A 1 179 ? -7.783 -6.576 -5.629 1.00 98.06 179 LEU A O 1
ATOM 1431 N N . GLY A 1 180 ? -6.997 -5.904 -7.623 1.00 97.56 180 GLY A N 1
ATOM 1432 C CA . GLY A 1 180 ? -6.788 -4.519 -7.225 1.00 97.56 180 GLY A CA 1
ATOM 1433 C C . GLY A 1 180 ? -6.063 -3.691 -8.273 1.00 97.56 180 GLY A C 1
ATOM 1434 O O . GLY A 1 180 ? -5.772 -4.162 -9.371 1.00 97.56 180 GLY A O 1
ATOM 1435 N N . THR A 1 181 ? -5.775 -2.446 -7.925 1.00 98.19 181 THR A N 1
ATOM 1436 C CA . THR A 1 181 ? -5.094 -1.478 -8.790 1.00 98.19 181 THR A CA 1
ATOM 1437 C C . THR A 1 181 ? -4.018 -0.738 -8.020 1.00 98.19 181 THR A C 1
ATOM 1439 O O . THR A 1 181 ? -4.172 -0.482 -6.822 1.00 98.19 181 THR A O 1
ATOM 1442 N N . MET A 1 182 ? -2.976 -0.306 -8.717 1.00 97.81 182 MET A N 1
ATOM 1443 C CA . MET A 1 182 ? -1.948 0.554 -8.148 1.00 97.81 182 MET A CA 1
ATOM 1444 C C . MET A 1 182 ? -1.429 1.568 -9.158 1.00 97.81 182 MET A C 1
ATOM 1446 O O . MET A 1 182 ? -1.572 1.383 -10.363 1.00 97.81 182 MET A O 1
ATOM 1450 N N . VAL A 1 183 ? -0.837 2.640 -8.644 1.00 98.00 183 VAL A N 1
ATOM 1451 C CA . VAL A 1 183 ? -0.126 3.644 -9.435 1.00 98.00 183 VAL A CA 1
ATOM 1452 C C . VAL A 1 183 ? 1.267 3.821 -8.847 1.00 98.00 183 VAL A C 1
ATOM 1454 O O . VAL A 1 183 ? 1.428 3.830 -7.619 1.00 98.00 183 VAL A O 1
ATOM 1457 N N . ARG A 1 184 ? 2.267 3.879 -9.723 1.00 98.00 184 ARG A N 1
ATOM 1458 C CA . ARG A 1 184 ? 3.677 4.049 -9.375 1.00 98.00 184 ARG A CA 1
ATOM 1459 C C . ARG A 1 184 ? 4.283 5.129 -10.254 1.00 98.00 184 ARG A C 1
ATOM 1461 O O . ARG A 1 184 ? 4.112 5.084 -11.470 1.00 98.00 184 ARG A O 1
ATOM 1468 N N . THR A 1 185 ? 5.020 6.041 -9.636 1.00 98.38 185 THR A N 1
ATOM 1469 C CA . THR A 1 185 ? 5.792 7.063 -10.339 1.00 98.38 185 THR A CA 1
ATOM 1470 C C . THR A 1 185 ? 7.272 6.819 -10.103 1.00 98.38 185 THR A C 1
ATOM 1472 O O . THR A 1 185 ? 7.765 6.926 -8.986 1.00 98.38 185 THR A O 1
ATOM 1475 N N . PHE A 1 186 ? 7.996 6.482 -11.157 1.00 98.06 186 PHE A N 1
ATOM 1476 C CA . PHE A 1 186 ? 9.443 6.341 -11.141 1.00 98.06 186 PHE A CA 1
ATOM 1477 C C . PHE A 1 186 ? 10.056 7.690 -11.479 1.00 98.06 186 PHE A C 1
ATOM 1479 O O . PHE A 1 186 ? 9.612 8.340 -12.422 1.00 98.06 186 PHE A O 1
ATOM 1486 N N . HIS A 1 187 ? 11.079 8.105 -10.744 1.00 98.19 187 HIS A N 1
ATOM 1487 C CA . HIS A 1 187 ? 11.788 9.356 -10.980 1.00 98.19 187 HIS A CA 1
ATOM 1488 C C . HIS A 1 187 ? 13.204 9.080 -11.466 1.00 98.19 187 HIS A C 1
ATOM 1490 O O . HIS A 1 187 ? 13.920 8.269 -10.875 1.00 98.19 187 HIS A O 1
ATOM 1496 N N . LYS A 1 188 ? 13.653 9.838 -12.471 1.00 97.12 188 LYS A N 1
ATOM 1497 C CA . LYS A 1 188 ? 15.022 9.750 -13.005 1.00 97.12 188 LYS A CA 1
ATOM 1498 C C . LYS A 1 188 ? 16.093 10.039 -11.942 1.00 97.12 188 LYS A C 1
ATOM 1500 O O . LYS A 1 188 ? 17.220 9.582 -12.044 1.00 97.12 188 LYS A O 1
ATOM 1505 N N . SER A 1 189 ? 15.725 10.724 -10.853 1.00 97.25 189 SER A N 1
ATOM 1506 C CA . SER A 1 189 ? 16.582 10.928 -9.677 1.00 97.25 189 SER A CA 1
ATOM 1507 C C . SER A 1 189 ? 16.879 9.655 -8.867 1.00 97.25 189 SER A C 1
ATOM 1509 O O . SER A 1 189 ? 17.612 9.738 -7.883 1.00 97.25 189 SER A O 1
ATOM 1511 N N . GLY A 1 190 ? 16.289 8.509 -9.223 1.00 96.38 190 GLY A N 1
ATOM 1512 C CA . GLY A 1 190 ? 16.506 7.219 -8.566 1.00 96.38 190 GLY A CA 1
ATOM 1513 C C . GLY A 1 190 ? 15.498 6.872 -7.468 1.00 96.38 190 GLY A C 1
ATOM 1514 O O . GLY A 1 190 ? 15.709 5.900 -6.750 1.00 96.38 190 GLY A O 1
ATOM 1515 N N . GLY A 1 191 ? 14.404 7.626 -7.331 1.00 97.25 191 GLY A N 1
ATOM 1516 C CA . GLY A 1 191 ? 13.328 7.328 -6.378 1.00 97.25 191 GLY A CA 1
ATOM 1517 C C . GLY A 1 191 ? 12.081 6.757 -7.053 1.00 97.25 191 GLY A C 1
ATOM 1518 O O . GLY A 1 191 ? 11.776 7.118 -8.188 1.00 97.25 191 GLY A O 1
ATOM 1519 N N . VAL A 1 192 ? 11.327 5.922 -6.339 1.00 98.12 192 VAL A N 1
ATOM 1520 C CA . VAL A 1 192 ? 9.985 5.471 -6.741 1.00 98.12 192 VAL A CA 1
ATOM 1521 C C . VAL A 1 192 ? 8.957 6.018 -5.756 1.00 98.12 192 VAL A C 1
ATOM 1523 O O . VAL A 1 192 ? 9.123 5.903 -4.544 1.00 98.12 192 VAL A O 1
ATOM 1526 N N . HIS A 1 193 ? 7.885 6.619 -6.257 1.00 97.88 193 HIS A N 1
ATOM 1527 C CA . HIS A 1 193 ? 6.749 7.049 -5.458 1.00 97.88 193 HIS A CA 1
ATOM 1528 C C . HIS A 1 193 ? 5.592 6.051 -5.593 1.00 97.88 193 HIS A C 1
ATOM 1530 O O . HIS A 1 193 ? 5.179 5.703 -6.702 1.00 97.88 193 HIS A O 1
ATOM 1536 N N . HIS A 1 194 ? 5.065 5.558 -4.470 1.00 96.94 194 HIS A N 1
ATOM 1537 C CA . HIS A 1 194 ? 3.848 4.746 -4.455 1.00 96.94 194 HIS A CA 1
ATOM 1538 C C . HIS A 1 194 ? 2.622 5.653 -4.305 1.00 96.94 194 HIS A C 1
ATOM 1540 O O . HIS A 1 194 ? 2.178 5.923 -3.191 1.00 96.94 194 HIS A O 1
ATOM 1546 N N . ASP A 1 195 ? 2.056 6.090 -5.433 1.00 95.88 195 ASP A N 1
ATOM 1547 C CA . ASP A 1 195 ? 0.906 7.005 -5.463 1.00 95.88 195 ASP A CA 1
ATOM 1548 C C . ASP A 1 195 ? -0.388 6.371 -4.933 1.00 95.88 195 ASP A C 1
ATOM 1550 O O . ASP A 1 195 ? -1.151 6.984 -4.189 1.00 95.88 195 ASP A O 1
ATOM 1554 N N . MET A 1 196 ? -0.675 5.134 -5.347 1.00 95.19 196 MET A N 1
ATOM 1555 C CA . MET A 1 196 ? -1.905 4.437 -4.973 1.00 95.19 196 MET A CA 1
ATOM 1556 C C . MET A 1 196 ? -1.666 2.937 -4.891 1.00 95.19 196 MET A C 1
ATOM 1558 O O . MET A 1 196 ? -1.008 2.354 -5.753 1.00 95.19 196 MET A O 1
ATOM 1562 N N . PHE A 1 197 ? -2.261 2.280 -3.899 1.00 95.31 197 PHE A N 1
ATOM 1563 C CA . PHE A 1 197 ? -2.401 0.830 -3.892 1.00 95.31 197 PHE A CA 1
ATOM 1564 C C . PHE A 1 197 ? -3.712 0.437 -3.212 1.00 95.31 197 PHE A C 1
ATOM 1566 O O . PHE A 1 197 ? -3.900 0.672 -2.021 1.00 95.31 197 PHE A O 1
ATOM 1573 N N . ALA A 1 198 ? -4.631 -0.144 -3.979 1.00 94.50 198 ALA A N 1
ATOM 1574 C CA . ALA A 1 198 ? -5.941 -0.553 -3.499 1.00 94.50 198 ALA A CA 1
ATOM 1575 C C . ALA A 1 198 ? -6.231 -2.000 -3.903 1.00 94.50 198 ALA A C 1
ATOM 1577 O O . ALA A 1 198 ? -6.200 -2.344 -5.083 1.00 94.50 198 ALA A O 1
ATOM 1578 N N . LEU A 1 199 ? -6.561 -2.832 -2.916 1.00 95.44 199 LEU A N 1
ATOM 1579 C CA . LEU A 1 199 ? -7.027 -4.203 -3.118 1.00 95.44 199 LEU A CA 1
ATOM 1580 C C . LEU A 1 199 ? -8.530 -4.303 -2.876 1.00 95.44 199 LEU A C 1
ATOM 1582 O O . LEU A 1 199 ? -9.076 -3.656 -1.975 1.00 95.44 199 LEU A O 1
ATOM 1586 N N . ASN A 1 200 ? -9.188 -5.184 -3.623 1.00 96.94 200 ASN A N 1
ATOM 1587 C CA . ASN A 1 200 ? -10.588 -5.510 -3.411 1.00 96.94 200 ASN A CA 1
ATOM 1588 C C . ASN A 1 200 ? -10.798 -6.115 -2.018 1.00 96.94 200 ASN A C 1
ATOM 1590 O O . ASN A 1 200 ? -10.018 -6.937 -1.537 1.00 96.94 200 ASN A O 1
ATOM 1594 N N . ARG A 1 201 ? -11.891 -5.728 -1.353 1.00 94.06 201 ARG A N 1
ATOM 1595 C CA . ARG A 1 201 ? -12.155 -6.091 0.052 1.00 94.06 201 ARG A CA 1
ATOM 1596 C C . ARG A 1 201 ? -12.150 -7.602 0.313 1.00 94.06 201 ARG A C 1
ATOM 1598 O O . ARG A 1 201 ? -11.781 -8.035 1.396 1.00 94.06 201 ARG A O 1
ATOM 1605 N N . ASN A 1 202 ? -12.572 -8.402 -0.660 1.00 95.19 202 ASN A N 1
ATOM 1606 C CA . ASN A 1 202 ? -12.625 -9.862 -0.563 1.00 95.19 202 ASN A CA 1
ATOM 1607 C C . ASN A 1 202 ? -11.246 -10.542 -0.607 1.00 95.19 202 ASN A C 1
ATOM 1609 O O . ASN A 1 202 ? -11.165 -11.712 -0.241 1.00 95.19 202 ASN A O 1
ATOM 1613 N N . VAL A 1 203 ? -10.195 -9.836 -1.035 1.00 95.75 203 VAL A N 1
ATOM 1614 C CA . VAL A 1 203 ? -8.826 -10.373 -1.138 1.00 95.75 203 VAL A CA 1
ATOM 1615 C C . VAL A 1 203 ? -7.844 -9.729 -0.152 1.00 95.75 203 VAL A C 1
ATOM 1617 O O . VAL A 1 203 ? -6.688 -10.132 -0.048 1.00 95.75 203 VAL A O 1
ATOM 1620 N N . GLN A 1 204 ? -8.310 -8.757 0.636 1.00 92.31 204 GLN A N 1
ATOM 1621 C CA . GLN A 1 204 ? -7.536 -8.164 1.727 1.00 92.31 204 GLN A CA 1
ATOM 1622 C C . GLN A 1 204 ? -7.266 -9.186 2.845 1.00 92.31 204 GLN A C 1
ATOM 1624 O O . GLN A 1 204 ? -8.066 -10.085 3.101 1.00 92.31 204 GLN A O 1
ATOM 1629 N N . GLY A 1 205 ? -6.122 -9.040 3.522 1.00 88.62 205 GLY A N 1
ATOM 1630 C CA . GLY A 1 205 ? -5.697 -9.940 4.603 1.00 88.62 205 GLY A CA 1
ATOM 1631 C C . GLY A 1 205 ? -5.150 -11.298 4.143 1.00 88.62 205 GLY A C 1
ATOM 1632 O O . GLY A 1 205 ? -4.882 -12.151 4.983 1.00 88.62 205 GLY A O 1
ATOM 1633 N N . GLN A 1 206 ? -4.970 -11.504 2.833 1.00 94.25 206 GLN A N 1
ATOM 1634 C CA . GLN A 1 206 ? -4.441 -12.750 2.255 1.00 94.25 206 GLN A CA 1
ATOM 1635 C C . GLN A 1 206 ? -2.938 -12.689 1.924 1.00 94.25 206 GLN A C 1
ATOM 1637 O O . GLN A 1 206 ? -2.413 -13.597 1.295 1.00 94.25 206 GLN A O 1
ATOM 1642 N N . GLY A 1 207 ? -2.240 -11.616 2.312 1.00 92.81 207 GLY A N 1
ATOM 1643 C CA . GLY A 1 207 ? -0.804 -11.441 2.042 1.00 92.81 207 GLY A CA 1
ATOM 1644 C C . GLY A 1 207 ? -0.452 -10.916 0.643 1.00 92.81 207 GLY A C 1
ATOM 1645 O O . GLY A 1 207 ? 0.715 -10.648 0.390 1.00 92.81 207 GLY A O 1
ATOM 1646 N N . ILE A 1 208 ? -1.436 -10.688 -0.237 1.00 95.25 208 ILE A N 1
ATOM 1647 C CA . ILE A 1 208 ? -1.214 -10.209 -1.617 1.00 95.25 208 ILE A CA 1
ATOM 1648 C C . ILE A 1 208 ? -0.418 -8.899 -1.658 1.00 95.25 208 ILE A C 1
ATOM 1650 O O . ILE A 1 208 ? 0.532 -8.787 -2.423 1.00 95.25 208 ILE A O 1
ATOM 1654 N N . ALA A 1 209 ? -0.773 -7.915 -0.822 1.00 93.81 209 ALA A N 1
ATOM 1655 C CA . ALA A 1 209 ? -0.071 -6.630 -0.798 1.00 93.81 209 ALA A CA 1
ATOM 1656 C C . ALA A 1 209 ? 1.420 -6.790 -0.467 1.00 93.81 209 ALA A C 1
ATOM 1658 O O . ALA A 1 209 ? 2.258 -6.194 -1.133 1.00 93.81 209 ALA A O 1
ATOM 1659 N N . LEU A 1 210 ? 1.731 -7.639 0.518 1.00 92.94 210 LEU A N 1
ATOM 1660 C CA . LEU A 1 210 ? 3.101 -7.926 0.933 1.00 92.94 210 LEU A CA 1
ATOM 1661 C C . LEU A 1 210 ? 3.891 -8.615 -0.188 1.00 92.94 210 LEU A C 1
ATOM 1663 O O . LEU A 1 210 ? 5.015 -8.216 -0.468 1.00 92.94 210 LEU A O 1
ATOM 1667 N N . ALA A 1 211 ? 3.300 -9.617 -0.847 1.00 95.25 211 ALA A N 1
ATOM 1668 C CA . ALA A 1 211 ? 3.947 -10.327 -1.951 1.00 95.25 211 ALA A CA 1
ATOM 1669 C C . ALA A 1 211 ? 4.266 -9.389 -3.127 1.00 95.25 211 ALA A C 1
ATOM 1671 O O . ALA A 1 211 ? 5.391 -9.381 -3.621 1.00 95.25 211 ALA A O 1
ATOM 1672 N N . VAL A 1 212 ? 3.296 -8.558 -3.527 1.00 96.31 212 VAL A N 1
ATOM 1673 C CA . VAL A 1 212 ? 3.463 -7.588 -4.620 1.00 96.31 212 VAL A CA 1
ATOM 1674 C C . VAL A 1 212 ? 4.516 -6.536 -4.275 1.00 96.31 212 VAL A C 1
ATOM 1676 O O . VAL A 1 212 ? 5.370 -6.251 -5.108 1.00 96.31 212 VAL A O 1
ATOM 1679 N N . ASN A 1 213 ? 4.485 -5.965 -3.066 1.00 96.00 213 ASN A N 1
ATOM 1680 C CA . ASN A 1 213 ? 5.455 -4.942 -2.668 1.00 96.00 213 ASN A CA 1
ATOM 1681 C C . ASN A 1 213 ? 6.877 -5.504 -2.585 1.00 96.00 213 ASN A C 1
ATOM 1683 O O . ASN A 1 213 ? 7.792 -4.878 -3.106 1.00 96.00 213 ASN A O 1
ATOM 1687 N N . ARG A 1 214 ? 7.057 -6.709 -2.030 1.00 94.62 214 ARG A N 1
ATOM 1688 C CA . ARG A 1 214 ? 8.371 -7.358 -1.958 1.00 94.62 214 ARG A CA 1
ATOM 1689 C C . ARG A 1 214 ? 8.973 -7.595 -3.347 1.00 94.62 214 ARG A C 1
ATOM 1691 O O . ARG A 1 214 ? 10.135 -7.268 -3.565 1.00 94.62 214 ARG A O 1
ATOM 1698 N N . GLN A 1 215 ? 8.182 -8.129 -4.283 1.00 96.44 215 GLN A N 1
ATOM 1699 C CA . GLN A 1 215 ? 8.626 -8.324 -5.669 1.00 96.44 215 GLN A CA 1
ATOM 1700 C C . GLN A 1 215 ? 8.983 -6.987 -6.332 1.00 96.44 215 GLN A C 1
ATOM 1702 O O . GLN A 1 215 ? 9.994 -6.884 -7.031 1.00 96.44 215 GLN A O 1
ATOM 1707 N N . ALA A 1 216 ? 8.177 -5.954 -6.082 1.00 96.69 216 ALA A N 1
ATOM 1708 C CA . ALA A 1 216 ? 8.413 -4.618 -6.609 1.00 96.69 216 ALA A CA 1
ATOM 1709 C C . ALA A 1 216 ? 9.730 -4.034 -6.095 1.00 96.69 216 ALA A C 1
ATOM 1711 O O . ALA A 1 216 ? 10.549 -3.587 -6.886 1.00 96.69 216 ALA A O 1
ATOM 1712 N N . GLU A 1 217 ? 9.958 -4.081 -4.784 1.00 96.19 217 GLU A N 1
ATOM 1713 C CA . GLU A 1 217 ? 11.172 -3.590 -4.128 1.00 96.19 217 GLU A CA 1
ATOM 1714 C C . GLU A 1 217 ? 12.441 -4.261 -4.664 1.00 96.19 217 GLU A C 1
ATOM 1716 O O . GLU A 1 217 ? 13.448 -3.590 -4.897 1.00 96.19 217 GLU A O 1
ATOM 1721 N N . GLU A 1 218 ? 12.396 -5.576 -4.889 1.00 95.50 218 GLU A N 1
ATOM 1722 C CA . GLU A 1 218 ? 13.496 -6.317 -5.507 1.00 95.50 218 GLU A CA 1
ATOM 1723 C C . GLU A 1 218 ? 13.743 -5.858 -6.945 1.00 95.50 218 GLU A C 1
ATOM 1725 O O . GLU A 1 218 ? 14.862 -5.470 -7.284 1.00 95.50 218 GLU A O 1
ATOM 1730 N N . SER A 1 219 ? 12.682 -5.780 -7.746 1.00 96.25 219 SER A N 1
ATOM 1731 C CA . SER A 1 219 ? 12.756 -5.344 -9.144 1.00 96.25 219 SER A CA 1
ATOM 1732 C C . SER A 1 219 ? 13.286 -3.910 -9.267 1.00 96.25 219 SER A C 1
ATOM 1734 O O . SER A 1 219 ? 14.122 -3.612 -10.117 1.00 96.25 219 SER A O 1
ATOM 1736 N N . TYR A 1 220 ? 12.858 -3.002 -8.386 1.00 96.94 220 TYR A N 1
ATOM 1737 C CA . TYR A 1 220 ? 13.327 -1.615 -8.370 1.00 96.94 220 TYR A CA 1
ATOM 1738 C C . TYR A 1 220 ? 14.821 -1.524 -8.063 1.00 96.94 220 TYR A C 1
ATOM 1740 O O . TYR A 1 220 ? 15.527 -0.715 -8.666 1.00 96.94 220 TYR A O 1
ATOM 1748 N N . ARG A 1 221 ? 15.314 -2.366 -7.148 1.00 94.88 221 ARG A N 1
ATOM 1749 C CA . ARG A 1 221 ? 16.738 -2.437 -6.813 1.00 94.88 221 ARG A CA 1
ATOM 1750 C C . ARG A 1 221 ? 17.563 -2.904 -8.008 1.00 94.88 221 ARG A C 1
ATOM 1752 O O . ARG A 1 221 ? 18.618 -2.331 -8.266 1.00 94.88 221 ARG A O 1
ATOM 1759 N N . GLU A 1 222 ? 17.083 -3.904 -8.743 1.00 94.69 222 GLU A N 1
ATOM 1760 C CA . GLU A 1 222 ? 17.743 -4.398 -9.958 1.00 94.69 222 GLU A CA 1
ATOM 1761 C C . GLU A 1 222 ? 17.794 -3.332 -11.060 1.00 94.69 222 GLU A C 1
ATOM 1763 O O . GLU A 1 222 ? 18.829 -3.163 -11.704 1.00 94.69 222 GLU A O 1
ATOM 1768 N N . MET A 1 223 ? 16.723 -2.546 -11.201 1.00 94.62 223 MET A N 1
ATOM 1769 C CA . MET A 1 223 ? 16.669 -1.391 -12.104 1.00 94.62 223 MET A CA 1
ATOM 1770 C C . MET A 1 223 ? 17.569 -0.217 -11.667 1.00 94.62 223 MET A C 1
ATOM 1772 O O . MET A 1 223 ? 17.810 0.689 -12.461 1.00 94.62 223 MET A O 1
ATOM 1776 N N . GLY A 1 224 ? 18.061 -0.199 -10.422 1.00 96.56 224 GLY A N 1
ATOM 1777 C CA . GLY A 1 224 ? 18.938 0.856 -9.895 1.00 96.56 224 GLY A CA 1
ATOM 1778 C C . GLY A 1 224 ? 18.259 1.951 -9.079 1.00 96.56 224 GLY A C 1
ATOM 1779 O O . GLY A 1 224 ? 18.916 2.922 -8.696 1.00 96.56 224 GLY A O 1
ATOM 1780 N N . PHE A 1 225 ? 16.967 1.822 -8.779 1.00 97.38 225 PHE A N 1
ATOM 1781 C CA . PHE A 1 225 ? 16.305 2.745 -7.863 1.00 97.38 225 PHE A CA 1
ATOM 1782 C C . PHE A 1 225 ? 16.812 2.528 -6.432 1.00 97.38 225 PHE A C 1
ATOM 1784 O O . PHE A 1 225 ? 17.062 1.406 -5.993 1.00 97.38 225 PHE A O 1
ATOM 1791 N N . SER A 1 226 ? 16.975 3.627 -5.699 1.00 95.62 226 SER A N 1
ATOM 1792 C CA . SER A 1 226 ? 17.627 3.657 -4.387 1.00 95.62 226 SER A CA 1
ATOM 1793 C C . SER A 1 226 ? 16.683 3.968 -3.229 1.00 95.62 226 SER A C 1
ATOM 1795 O O . SER A 1 226 ? 17.068 3.793 -2.077 1.00 95.62 226 SER A O 1
ATOM 1797 N N . GLY A 1 227 ? 15.452 4.403 -3.506 1.00 94.00 227 GLY A N 1
ATOM 1798 C CA . GLY A 1 227 ? 14.493 4.736 -2.460 1.00 94.00 227 GLY A CA 1
ATOM 1799 C C . GLY A 1 227 ? 13.048 4.633 -2.917 1.00 94.00 227 GLY A C 1
ATOM 1800 O O . GLY A 1 227 ? 12.728 4.850 -4.087 1.00 94.00 227 GLY A O 1
ATOM 1801 N N . ILE A 1 228 ? 12.172 4.331 -1.962 1.00 97.12 228 ILE A N 1
ATOM 1802 C CA . ILE A 1 228 ? 10.726 4.334 -2.150 1.00 97.12 228 ILE A CA 1
ATOM 1803 C C . ILE A 1 228 ? 10.135 5.370 -1.204 1.00 97.12 228 ILE A C 1
ATOM 1805 O O . ILE A 1 228 ? 10.446 5.394 -0.018 1.00 97.12 228 ILE A O 1
ATOM 1809 N N . SER A 1 229 ? 9.267 6.222 -1.732 1.00 95.75 229 SER A N 1
ATOM 1810 C CA . SER A 1 229 ? 8.489 7.184 -0.956 1.00 95.75 229 SER A CA 1
ATOM 1811 C C . SER A 1 229 ? 7.007 6.956 -1.203 1.00 95.75 229 SER A C 1
ATOM 1813 O O . SER A 1 229 ? 6.611 6.454 -2.253 1.00 95.75 229 SER A O 1
ATOM 1815 N N . LEU A 1 230 ? 6.168 7.308 -0.239 1.00 95.31 230 LEU A N 1
ATOM 1816 C CA . LEU A 1 230 ? 4.724 7.196 -0.384 1.00 95.31 230 LEU A CA 1
ATOM 1817 C C . LEU A 1 230 ? 4.026 8.160 0.556 1.00 95.31 230 LEU A C 1
ATOM 1819 O O . LEU A 1 230 ? 4.580 8.544 1.584 1.00 95.31 230 LEU A O 1
ATOM 1823 N N . GLN A 1 231 ? 2.794 8.517 0.215 1.00 91.44 231 GLN A N 1
ATOM 1824 C CA . GLN A 1 231 ? 1.912 9.224 1.128 1.00 91.44 231 GLN A CA 1
ATOM 1825 C C . GLN A 1 231 ? 0.812 8.266 1.576 1.00 91.44 231 GLN A C 1
ATOM 1827 O O . GLN A 1 231 ? -0.162 8.020 0.867 1.00 91.44 231 GLN A O 1
ATOM 1832 N N . ALA A 1 232 ? 0.988 7.682 2.756 1.00 87.62 232 ALA A N 1
ATOM 1833 C CA . ALA A 1 232 ? -0.012 6.789 3.308 1.00 87.62 232 ALA A CA 1
ATOM 1834 C C . ALA A 1 232 ? -1.221 7.587 3.810 1.00 87.62 232 ALA A C 1
ATOM 1836 O O . ALA A 1 232 ? -1.072 8.622 4.464 1.00 87.62 232 ALA A O 1
ATOM 1837 N N . ASP A 1 233 ? -2.420 7.075 3.530 1.00 80.81 233 ASP A N 1
ATOM 1838 C CA . ASP A 1 233 ? -3.656 7.622 4.086 1.00 80.81 233 ASP A CA 1
ATOM 1839 C C . ASP A 1 233 ? -3.594 7.615 5.628 1.00 80.81 233 ASP A C 1
ATOM 1841 O O . ASP A 1 233 ? -3.028 6.703 6.242 1.00 80.81 233 ASP A O 1
ATOM 1845 N N . ILE A 1 234 ? -4.196 8.640 6.236 1.00 66.81 234 ILE A N 1
ATOM 1846 C CA . ILE A 1 234 ? -4.178 8.969 7.667 1.00 66.81 234 ILE A CA 1
ATOM 1847 C C . ILE A 1 234 ? -4.794 7.893 8.562 1.00 66.81 234 ILE A C 1
ATOM 1849 O O . ILE A 1 234 ? -4.686 7.993 9.772 1.00 66.81 234 ILE A O 1
ATOM 1853 N N . SER A 1 235 ? -5.468 6.894 7.996 1.00 75.50 235 SER A N 1
ATOM 1854 C CA . SER A 1 235 ? -6.101 5.827 8.768 1.00 75.50 235 SER A CA 1
ATOM 1855 C C . SER A 1 235 ? -5.076 4.772 9.214 1.00 75.50 235 SER A C 1
ATOM 1857 O O . SER A 1 235 ? -4.238 5.008 10.075 1.00 75.50 235 SER A O 1
ATOM 1859 N N . ILE A 1 236 ? -5.126 3.582 8.622 1.00 72.56 236 ILE A N 1
ATOM 1860 C CA . ILE A 1 236 ? -4.315 2.418 9.014 1.00 72.56 236 ILE A CA 1
ATOM 1861 C C . ILE A 1 236 ? -3.098 2.269 8.090 1.00 72.56 236 ILE A C 1
ATOM 1863 O O . ILE A 1 236 ? -2.164 1.526 8.388 1.00 72.56 236 ILE A O 1
ATOM 1867 N N . GLY A 1 237 ? -3.100 2.979 6.955 1.00 82.38 237 GLY A N 1
ATOM 1868 C CA . GLY A 1 237 ? -2.095 2.836 5.906 1.00 82.38 237 GLY A CA 1
ATOM 1869 C C . GLY A 1 237 ? -0.684 3.057 6.434 1.00 82.38 237 GLY A C 1
ATOM 1870 O O . GLY A 1 237 ? 0.182 2.218 6.211 1.00 82.38 237 GLY A O 1
ATOM 1871 N N . LYS A 1 238 ? -0.473 4.137 7.194 1.00 87.81 238 LYS A N 1
ATOM 1872 C CA . LYS A 1 238 ? 0.831 4.487 7.777 1.00 87.81 238 LYS A CA 1
ATOM 1873 C C . LYS A 1 238 ? 1.434 3.341 8.595 1.00 87.81 238 LYS A C 1
ATOM 1875 O O . LYS A 1 238 ? 2.578 2.959 8.373 1.00 87.81 238 LYS A O 1
ATOM 1880 N N . TYR A 1 239 ? 0.637 2.743 9.478 1.00 83.00 239 TYR A N 1
ATOM 1881 C CA . TYR A 1 239 ? 1.075 1.616 10.299 1.00 83.00 239 TYR A CA 1
ATOM 1882 C C . TYR A 1 239 ? 1.351 0.356 9.464 1.00 83.00 239 TYR A C 1
ATOM 1884 O O . TYR A 1 239 ? 2.361 -0.312 9.666 1.00 83.00 239 TYR A O 1
ATOM 1892 N N . ALA A 1 240 ? 0.492 0.050 8.487 1.00 84.50 240 ALA A N 1
ATOM 1893 C CA . ALA A 1 240 ? 0.669 -1.114 7.617 1.00 84.50 240 ALA A CA 1
ATOM 1894 C C . ALA A 1 240 ? 1.946 -1.038 6.757 1.00 84.50 240 ALA A C 1
ATOM 1896 O O . ALA A 1 240 ? 2.547 -2.072 6.459 1.00 84.50 240 ALA A O 1
ATOM 1897 N N . TRP A 1 241 ? 2.365 0.166 6.359 1.00 89.00 241 TRP A N 1
ATOM 1898 C CA . TRP A 1 241 ? 3.645 0.387 5.682 1.00 89.00 241 TRP A CA 1
ATOM 1899 C C . TRP A 1 241 ? 4.821 0.302 6.652 1.00 89.00 241 TRP A C 1
ATOM 1901 O O . TRP A 1 241 ? 5.812 -0.349 6.339 1.00 89.00 241 TRP A O 1
ATOM 1911 N N . ALA A 1 242 ? 4.699 0.863 7.855 1.00 88.19 242 ALA A N 1
ATOM 1912 C CA . ALA A 1 242 ? 5.755 0.757 8.858 1.00 88.19 242 ALA A CA 1
ATOM 1913 C C . ALA A 1 242 ? 6.052 -0.703 9.254 1.00 88.19 242 ALA A C 1
ATOM 1915 O O . ALA A 1 242 ? 7.207 -1.088 9.410 1.00 88.19 242 ALA A O 1
ATOM 1916 N N . GLN A 1 243 ? 5.026 -1.560 9.311 1.00 83.94 243 GLN A N 1
ATOM 1917 C CA . GLN A 1 243 ? 5.197 -3.008 9.499 1.00 83.94 243 GLN A CA 1
ATOM 1918 C C . GLN A 1 243 ? 5.965 -3.705 8.362 1.00 83.94 243 GLN A C 1
ATOM 1920 O O . GLN A 1 243 ? 6.465 -4.807 8.561 1.00 83.94 243 GLN A O 1
ATOM 1925 N N . GLN A 1 244 ? 6.048 -3.088 7.182 1.00 86.25 244 GLN A N 1
ATOM 1926 C CA . GLN A 1 244 ? 6.834 -3.566 6.039 1.00 86.25 244 GLN A CA 1
ATOM 1927 C C . GLN A 1 244 ? 8.250 -2.963 6.011 1.00 86.25 244 GLN A C 1
ATOM 1929 O O . GLN A 1 244 ? 8.952 -3.114 5.022 1.00 86.25 244 GLN A O 1
ATOM 1934 N N . GLY A 1 245 ? 8.677 -2.278 7.077 1.00 89.38 245 GLY A N 1
ATOM 1935 C CA . GLY A 1 245 ? 10.019 -1.699 7.183 1.00 89.38 245 GLY A CA 1
ATOM 1936 C C . GLY A 1 245 ? 10.145 -0.273 6.645 1.00 89.38 245 GLY A C 1
ATOM 1937 O O . GLY A 1 245 ? 11.247 0.271 6.629 1.00 89.38 245 GLY A O 1
ATOM 1938 N N . TYR A 1 246 ? 9.042 0.363 6.238 1.00 90.81 246 TYR A N 1
ATOM 1939 C CA . TYR A 1 246 ? 9.055 1.781 5.879 1.00 90.81 246 TYR A CA 1
ATOM 1940 C C . TYR A 1 246 ? 9.233 2.645 7.128 1.00 90.81 246 TYR A C 1
ATOM 1942 O O . TYR A 1 246 ? 8.644 2.372 8.174 1.00 90.81 246 TYR A O 1
ATOM 1950 N N . ASN A 1 247 ? 10.010 3.718 7.002 1.00 91.81 247 ASN A N 1
ATOM 1951 C CA . ASN A 1 247 ? 10.199 4.676 8.083 1.00 91.81 247 ASN A CA 1
ATOM 1952 C C . ASN A 1 247 ? 9.297 5.905 7.906 1.00 91.81 247 ASN A C 1
ATOM 1954 O O . ASN A 1 247 ? 8.871 6.231 6.796 1.00 91.81 247 ASN A O 1
ATOM 1958 N N . PHE A 1 248 ? 9.012 6.583 9.014 1.00 90.88 248 PHE A N 1
ATOM 1959 C CA . PHE A 1 248 ? 8.316 7.866 9.014 1.00 90.88 248 PHE A CA 1
ATOM 1960 C C . PHE A 1 248 ? 9.277 8.986 8.625 1.00 90.88 248 PHE A C 1
ATOM 1962 O O . PHE A 1 248 ? 10.479 8.892 8.882 1.00 90.88 248 PHE A O 1
ATOM 1969 N N . LEU A 1 249 ? 8.755 10.057 8.020 1.00 89.12 249 LEU A N 1
ATOM 1970 C CA . LEU A 1 249 ? 9.586 11.206 7.663 1.00 89.12 249 LEU A CA 1
ATOM 1971 C C . LEU A 1 249 ? 10.170 11.888 8.909 1.00 89.12 249 LEU A C 1
ATOM 1973 O O . LEU A 1 249 ? 11.307 12.358 8.891 1.00 89.12 249 LEU A O 1
ATOM 1977 N N . ASP A 1 250 ? 9.377 11.945 9.978 1.00 88.44 250 ASP A N 1
ATOM 1978 C CA . ASP A 1 250 ? 9.740 12.509 11.270 1.00 88.44 250 ASP A CA 1
ATOM 1979 C C . ASP A 1 250 ? 8.886 11.917 12.411 1.00 88.44 250 ASP A C 1
ATOM 1981 O O . ASP A 1 250 ? 7.932 11.165 12.186 1.00 88.44 250 ASP A O 1
ATOM 1985 N N . GLU A 1 251 ? 9.239 12.266 13.652 1.00 88.06 251 GLU A N 1
ATOM 1986 C CA . GLU A 1 251 ? 8.527 11.838 14.867 1.00 88.06 251 GLU A CA 1
ATOM 1987 C C . GLU A 1 251 ? 7.053 12.282 14.864 1.00 88.06 251 GLU A C 1
ATOM 1989 O O . GLU A 1 251 ? 6.186 11.552 15.335 1.00 88.06 251 GLU A O 1
ATOM 1994 N N . SER A 1 252 ? 6.727 13.434 14.266 1.00 87.75 252 SER A N 1
ATOM 1995 C CA . SER A 1 252 ? 5.344 13.921 14.222 1.00 87.75 252 SER A CA 1
ATOM 1996 C C . SER A 1 252 ? 4.462 13.054 13.323 1.00 87.75 252 SER A C 1
ATOM 1998 O O . SER A 1 252 ? 3.277 12.869 13.618 1.00 87.75 252 SER A O 1
ATOM 2000 N N . GLU A 1 253 ? 4.998 12.530 12.218 1.00 85.50 253 GLU A N 1
ATOM 2001 C CA . GLU A 1 253 ? 4.274 11.575 11.382 1.00 85.50 253 GLU A CA 1
ATOM 2002 C C . GLU A 1 253 ? 4.069 10.230 12.076 1.00 85.50 253 GLU A C 1
ATOM 2004 O O . GLU A 1 253 ? 3.001 9.627 11.909 1.00 85.50 253 GLU A O 1
ATOM 2009 N N . GLN A 1 254 ? 5.064 9.790 12.850 1.00 87.50 254 GLN A N 1
ATOM 2010 C CA . GLN A 1 254 ? 4.994 8.584 13.668 1.00 87.50 254 GLN A CA 1
ATOM 2011 C C . GLN A 1 254 ? 3.910 8.710 14.747 1.00 87.50 254 GLN A C 1
ATOM 2013 O O . GLN A 1 254 ? 3.046 7.837 14.837 1.00 87.50 254 GLN A O 1
ATOM 2018 N N . ASP A 1 255 ? 3.896 9.811 15.503 1.00 85.56 255 ASP A N 1
ATOM 2019 C CA . ASP A 1 255 ? 2.878 10.092 16.524 1.00 85.56 255 ASP A CA 1
ATOM 2020 C C . ASP A 1 255 ? 1.471 10.110 15.911 1.00 85.56 255 ASP A C 1
ATOM 2022 O O . ASP A 1 255 ? 0.567 9.412 16.371 1.00 85.56 255 ASP A O 1
ATOM 2026 N N . SER A 1 256 ? 1.295 10.811 14.786 1.00 85.69 256 SER A N 1
ATOM 2027 C CA . SER A 1 256 ? 0.016 10.855 14.066 1.00 85.69 256 SER A CA 1
ATOM 2028 C C . SER A 1 256 ? -0.456 9.469 13.605 1.00 85.69 256 SER A C 1
ATOM 2030 O O . SER A 1 256 ? -1.661 9.184 13.621 1.00 85.69 256 SER A O 1
ATOM 2032 N N . ALA A 1 257 ? 0.464 8.599 13.177 1.00 85.31 257 ALA A N 1
ATOM 2033 C CA . ALA A 1 257 ? 0.135 7.228 12.801 1.00 85.31 257 ALA A CA 1
ATOM 2034 C C . ALA A 1 257 ? -0.326 6.404 14.011 1.00 85.31 257 ALA A C 1
ATOM 2036 O O . ALA A 1 257 ? -1.296 5.650 13.901 1.00 85.31 257 ALA A O 1
ATOM 2037 N N . TRP A 1 258 ? 0.329 6.576 15.162 1.00 84.06 258 TRP A N 1
ATOM 2038 C CA . TRP A 1 258 ? -0.041 5.908 16.407 1.00 84.06 258 TRP A CA 1
ATOM 2039 C C . TRP A 1 258 ? -1.398 6.341 16.928 1.00 84.06 258 TRP A C 1
ATOM 2041 O O . TRP A 1 258 ? -2.237 5.482 17.201 1.00 84.06 258 TRP A O 1
ATOM 2051 N N . GLU A 1 259 ? -1.651 7.646 17.001 1.00 85.38 259 GLU A N 1
ATOM 2052 C CA . GLU A 1 259 ? -2.957 8.167 17.402 1.00 85.38 259 GLU A CA 1
ATOM 2053 C C . GLU A 1 259 ? -4.075 7.581 16.533 1.00 85.38 259 GLU A C 1
ATOM 2055 O O . GLU A 1 259 ? -5.116 7.152 17.036 1.00 85.38 259 GLU A O 1
ATOM 2060 N N . SER A 1 260 ? -3.845 7.510 15.220 1.00 84.88 260 SER A N 1
ATOM 2061 C CA . SER A 1 260 ? -4.816 6.976 14.263 1.00 84.88 260 SER A CA 1
ATOM 2062 C C . SER A 1 260 ? -5.062 5.481 14.470 1.00 84.88 260 SER A C 1
ATOM 2064 O O . SER A 1 260 ? -6.208 5.029 14.412 1.00 84.88 260 SER A O 1
ATOM 2066 N N . LEU A 1 261 ? -4.015 4.710 14.779 1.00 83.94 261 LEU A N 1
ATOM 2067 C CA . LEU A 1 261 ? -4.144 3.292 15.105 1.00 83.94 261 LEU A CA 1
ATOM 2068 C C . LEU A 1 261 ? -4.893 3.069 16.425 1.00 83.94 261 LEU A C 1
ATOM 2070 O O . LEU A 1 261 ? -5.758 2.196 16.481 1.00 83.94 261 LEU A O 1
ATOM 2074 N N . ILE A 1 262 ? -4.595 3.851 17.467 1.00 81.88 262 ILE A N 1
ATOM 2075 C CA . ILE A 1 262 ? -5.276 3.770 18.769 1.00 81.88 262 ILE A CA 1
ATOM 2076 C C . ILE A 1 262 ? -6.761 4.097 18.599 1.00 81.88 262 ILE A C 1
ATOM 2078 O O . ILE A 1 262 ? -7.614 3.331 19.053 1.00 81.88 262 ILE A O 1
ATOM 2082 N N . ARG A 1 263 ? -7.090 5.180 17.880 1.00 82.88 263 ARG A N 1
ATOM 2083 C CA . ARG A 1 263 ? -8.483 5.538 17.565 1.00 82.88 263 ARG A CA 1
ATOM 2084 C C . ARG A 1 263 ? -9.174 4.430 16.769 1.00 82.88 263 ARG A C 1
ATOM 2086 O O . ARG A 1 263 ? -10.279 4.030 17.123 1.00 82.88 263 ARG A O 1
ATOM 2093 N N . PHE A 1 264 ? -8.512 3.861 15.763 1.00 82.19 264 PHE A N 1
ATOM 2094 C CA . PHE A 1 264 ? -9.068 2.746 14.996 1.00 82.19 264 PHE A CA 1
ATOM 2095 C C . PHE A 1 264 ? -9.312 1.492 15.855 1.00 82.19 264 PHE A C 1
ATOM 2097 O O . PHE A 1 264 ? -10.361 0.854 15.742 1.00 82.19 264 PHE A O 1
ATOM 2104 N N . ALA A 1 265 ? -8.368 1.124 16.725 1.00 79.06 265 ALA A N 1
ATOM 2105 C CA . ALA A 1 265 ? -8.508 -0.011 17.637 1.00 79.06 265 ALA A CA 1
ATOM 2106 C C . ALA A 1 265 ? -9.662 0.202 18.630 1.00 79.06 265 ALA A C 1
ATOM 2108 O O . ALA A 1 265 ? -10.441 -0.725 18.887 1.00 79.06 265 ALA A O 1
ATOM 2109 N N . TRP A 1 266 ? -9.818 1.437 19.116 1.00 78.81 266 TRP A N 1
ATOM 2110 C CA . TRP A 1 266 ? -10.955 1.835 19.935 1.00 78.81 266 TRP A CA 1
ATOM 2111 C C . TRP A 1 266 ? -12.275 1.631 19.193 1.00 78.81 266 TRP A C 1
ATOM 2113 O O . TRP A 1 266 ? -13.152 0.922 19.679 1.00 78.81 266 TRP A O 1
ATOM 2123 N N . GLU A 1 267 ? -12.395 2.183 17.985 1.00 79.62 267 GLU A N 1
ATOM 2124 C CA . GLU A 1 267 ? -13.614 2.112 17.173 1.00 79.62 267 GLU A CA 1
ATOM 2125 C C . GLU A 1 267 ? -13.993 0.685 16.759 1.00 79.62 267 GLU A C 1
ATOM 2127 O O . GLU A 1 267 ? -15.178 0.375 16.639 1.00 79.62 267 GLU A O 1
ATOM 2132 N N . THR A 1 268 ? -13.009 -0.188 16.524 1.00 73.44 268 THR A N 1
ATOM 2133 C CA . THR A 1 268 ? -13.256 -1.528 15.964 1.00 73.44 268 THR A CA 1
ATOM 2134 C C . THR A 1 268 ? -13.352 -2.656 16.976 1.00 73.44 268 THR A C 1
ATOM 2136 O O . THR A 1 268 ? -13.884 -3.714 16.630 1.00 73.44 268 THR A O 1
ATOM 2139 N N . ARG A 1 269 ? -12.821 -2.497 18.193 1.00 71.19 269 ARG A N 1
ATOM 2140 C CA . ARG A 1 269 ? -12.754 -3.605 19.156 1.00 71.19 269 ARG A CA 1
ATOM 2141 C C . ARG A 1 269 ? -12.985 -3.180 20.593 1.00 71.19 269 ARG A C 1
ATOM 2143 O O . ARG A 1 269 ? -13.749 -3.844 21.291 1.00 71.19 269 ARG A O 1
ATOM 2150 N N . GLU A 1 270 ? -12.333 -2.112 21.035 1.00 69.62 270 GLU A N 1
ATOM 2151 C CA . GLU A 1 270 ? -12.428 -1.679 22.430 1.00 69.62 270 GLU A CA 1
ATOM 2152 C C . GLU A 1 270 ? -13.843 -1.187 22.744 1.00 69.62 270 GLU A C 1
ATOM 2154 O O . GLU A 1 270 ? -14.413 -1.575 23.756 1.00 69.62 270 GLU A O 1
ATOM 2159 N N . ALA A 1 271 ? -14.458 -0.418 21.840 1.00 68.19 271 ALA A N 1
ATOM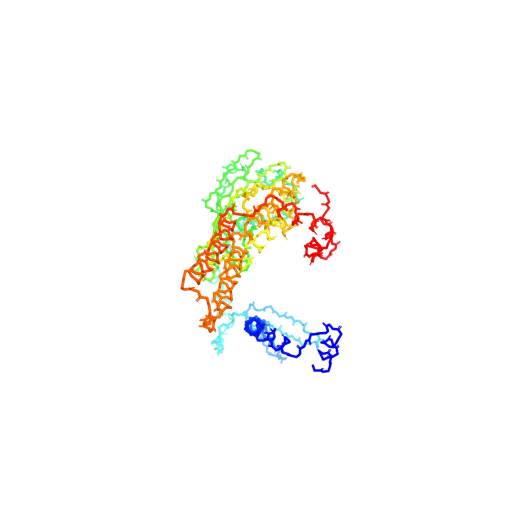 2160 C CA . ALA A 1 271 ? -15.804 0.111 22.025 1.00 68.19 271 ALA A CA 1
ATOM 2161 C C . ALA A 1 271 ? -16.849 -0.998 22.203 1.00 68.19 271 ALA A C 1
ATOM 2163 O O . ALA A 1 271 ? -17.732 -0.875 23.050 1.00 68.19 271 ALA A O 1
ATOM 2164 N N . ASP A 1 272 ? -16.739 -2.094 21.452 1.00 73.88 272 ASP A N 1
ATOM 2165 C CA . ASP A 1 272 ? -17.664 -3.222 21.578 1.00 73.88 272 ASP A CA 1
ATOM 2166 C C . ASP A 1 272 ? -17.431 -3.995 22.885 1.00 73.88 272 ASP A C 1
ATOM 2168 O O . ASP A 1 272 ? -18.388 -4.286 23.598 1.00 73.88 272 ASP A O 1
ATOM 2172 N N . ILE A 1 273 ? -16.171 -4.237 23.268 1.00 76.50 273 ILE A N 1
ATOM 2173 C CA . ILE A 1 273 ? -15.840 -4.871 24.557 1.00 76.50 273 ILE A CA 1
ATOM 2174 C C . ILE A 1 273 ? -16.325 -4.009 25.731 1.00 76.50 273 ILE A C 1
ATOM 2176 O O . ILE A 1 273 ? -16.895 -4.522 26.692 1.00 76.50 273 ILE A O 1
ATOM 2180 N N . GLN A 1 274 ? -16.118 -2.695 25.667 1.00 76.19 274 GLN A N 1
ATOM 2181 C CA . GLN A 1 274 ? -16.535 -1.765 26.713 1.00 76.19 274 GLN A CA 1
ATOM 2182 C C . GLN A 1 274 ? -18.063 -1.647 26.786 1.00 76.19 274 GLN A C 1
ATOM 2184 O O . GLN A 1 274 ? -18.611 -1.590 27.886 1.00 76.19 274 GLN A O 1
ATOM 2189 N N . ARG A 1 275 ? -18.769 -1.685 25.645 1.00 77.00 275 ARG A N 1
ATOM 2190 C CA . ARG A 1 275 ? -20.240 -1.760 25.605 1.00 77.00 275 ARG A CA 1
ATOM 2191 C C . ARG A 1 275 ? -20.753 -3.029 26.274 1.00 77.00 275 ARG A C 1
ATOM 2193 O O . ARG A 1 275 ? -21.663 -2.940 27.099 1.00 77.00 275 ARG A O 1
ATOM 2200 N N . ASP A 1 276 ? -20.157 -4.176 25.957 1.00 80.88 276 ASP A N 1
ATOM 2201 C CA . ASP A 1 276 ? -20.530 -5.460 26.551 1.00 80.88 276 ASP A CA 1
ATOM 2202 C C . ASP A 1 276 ? -20.279 -5.457 28.070 1.00 80.88 276 ASP A C 1
ATOM 2204 O O . ASP A 1 276 ? -21.170 -5.814 28.842 1.00 80.88 276 ASP A O 1
ATOM 2208 N N . ASN A 1 277 ? -19.124 -4.955 28.519 1.00 79.00 277 ASN A N 1
ATOM 2209 C CA . ASN A 1 277 ? -18.793 -4.837 29.943 1.00 79.00 277 ASN A CA 1
ATOM 2210 C C . ASN A 1 277 ? -19.728 -3.870 30.692 1.00 79.00 277 ASN A C 1
ATOM 2212 O O . ASN A 1 277 ? -20.138 -4.151 31.820 1.00 79.00 277 ASN A O 1
ATOM 2216 N N . ALA A 1 278 ? -20.066 -2.721 30.095 1.00 78.94 278 ALA A N 1
ATOM 2217 C CA . ALA A 1 278 ? -20.991 -1.754 30.689 1.00 78.94 278 ALA A CA 1
ATOM 2218 C C . ALA A 1 278 ? -22.403 -2.346 30.829 1.00 78.94 278 ALA A C 1
ATOM 2220 O O . ALA A 1 278 ? -23.065 -2.157 31.852 1.00 78.94 278 ALA A O 1
ATOM 2221 N N . GLN A 1 279 ? -22.845 -3.109 29.827 1.00 82.44 279 GLN A N 1
ATOM 2222 C CA . GLN A 1 279 ? -24.113 -3.827 29.870 1.00 82.44 279 GLN A CA 1
ATOM 2223 C C . GLN A 1 279 ? -24.103 -4.945 30.926 1.00 82.44 279 GLN A C 1
ATOM 2225 O O . GLN A 1 279 ? -25.076 -5.076 31.668 1.00 82.44 279 GLN A O 1
ATOM 2230 N N . GLU A 1 280 ? -23.016 -5.714 31.045 1.00 85.12 280 GLU A N 1
ATOM 2231 C CA . GLU A 1 280 ? -22.883 -6.761 32.067 1.00 85.12 280 GLU A CA 1
ATOM 2232 C C . GLU A 1 280 ? -22.928 -6.174 33.486 1.00 85.12 280 GLU A C 1
ATOM 2234 O O . GLU A 1 280 ? -23.688 -6.666 34.321 1.00 85.12 280 GLU A O 1
ATOM 2239 N N . ARG A 1 281 ? -22.214 -5.067 33.745 1.00 80.75 281 ARG A N 1
ATOM 2240 C CA . ARG A 1 281 ? -22.264 -4.355 35.038 1.00 80.75 281 ARG A CA 1
ATOM 2241 C C . ARG A 1 281 ? -23.672 -3.888 35.392 1.00 80.75 281 ARG A C 1
ATOM 2243 O O . ARG A 1 281 ? -24.136 -4.143 36.500 1.00 80.75 281 ARG A O 1
ATOM 2250 N N . TYR A 1 282 ? -24.374 -3.277 34.438 1.00 84.88 282 TYR A N 1
ATOM 2251 C CA . TYR A 1 282 ? -25.770 -2.876 34.618 1.00 84.88 282 TYR A CA 1
ATOM 2252 C C . TYR A 1 282 ? -26.664 -4.067 34.991 1.00 84.88 282 TYR A C 1
ATOM 2254 O O . TYR A 1 282 ? -27.487 -3.987 35.904 1.00 84.88 282 TYR A O 1
ATOM 2262 N N . GLU A 1 283 ? -26.507 -5.199 34.303 1.00 85.25 283 GLU A N 1
ATOM 2263 C CA . GLU A 1 283 ? -27.283 -6.405 34.592 1.00 85.25 283 GLU A CA 1
ATOM 2264 C C . GLU A 1 283 ? -26.954 -7.007 35.960 1.00 85.25 283 GLU A C 1
ATOM 2266 O O . GLU A 1 283 ? -27.857 -7.512 36.634 1.00 85.25 283 GLU A O 1
ATOM 2271 N N . GLU A 1 284 ? -25.690 -6.965 36.382 1.00 86.69 284 GLU A N 1
ATOM 2272 C CA . GLU A 1 284 ? -25.272 -7.392 37.716 1.00 86.69 284 GLU A CA 1
ATOM 2273 C C . GLU A 1 284 ? -25.850 -6.500 38.812 1.00 86.69 284 GLU A C 1
ATOM 2275 O O . GLU A 1 284 ? -26.405 -7.031 39.774 1.00 86.69 284 GLU A O 1
ATOM 2280 N N . GLU A 1 285 ? -25.809 -5.177 38.652 1.00 84.44 285 GLU A N 1
ATOM 2281 C CA . GLU A 1 285 ? -26.399 -4.229 39.602 1.00 84.44 285 GLU A CA 1
ATOM 2282 C C . GLU A 1 285 ? -27.912 -4.404 39.703 1.00 84.44 285 GLU A C 1
ATOM 2284 O O . GLU A 1 285 ? -28.445 -4.585 40.798 1.00 84.44 285 GLU A O 1
ATOM 2289 N N . VAL A 1 286 ? -28.615 -4.467 38.569 1.00 83.31 286 VAL A N 1
ATOM 2290 C CA . VAL A 1 286 ? -30.067 -4.701 38.545 1.00 83.31 286 VAL A CA 1
ATOM 2291 C C . VAL A 1 286 ? -30.431 -6.050 39.172 1.00 83.31 286 VAL A C 1
ATOM 2293 O O . VAL A 1 286 ? -31.468 -6.161 39.831 1.00 83.31 286 VAL A O 1
ATOM 2296 N N . ARG A 1 287 ? -29.596 -7.082 38.994 1.00 87.12 287 ARG A N 1
ATOM 2297 C CA . ARG A 1 287 ? -29.770 -8.399 39.629 1.00 87.12 287 ARG A CA 1
ATOM 2298 C C . ARG A 1 287 ? -29.468 -8.360 41.129 1.00 87.12 287 ARG A C 1
ATOM 2300 O O . ARG A 1 287 ? -30.088 -9.114 41.880 1.00 87.12 287 ARG A O 1
ATOM 2307 N N . ALA A 1 288 ? -28.522 -7.524 41.550 1.00 84.38 288 ALA A N 1
ATOM 2308 C CA . ALA A 1 288 ? -28.136 -7.344 42.941 1.00 84.38 288 ALA A CA 1
ATOM 2309 C C . ALA A 1 288 ? -29.184 -6.569 43.748 1.00 84.38 288 ALA A C 1
ATOM 2311 O O . ALA A 1 288 ? -29.233 -6.770 44.960 1.00 84.38 288 ALA A O 1
ATOM 2312 N N . ILE A 1 289 ? -30.049 -5.768 43.103 1.00 81.50 289 ILE A N 1
ATOM 2313 C CA . ILE A 1 289 ? -31.240 -5.176 43.735 1.00 81.50 289 ILE A CA 1
ATOM 2314 C C . ILE A 1 289 ? -32.115 -6.326 44.266 1.00 81.50 289 ILE A C 1
ATOM 2316 O O . ILE A 1 289 ? -32.755 -7.041 43.480 1.00 81.50 289 ILE A O 1
ATOM 2320 N N . PRO A 1 290 ? -32.150 -6.570 45.589 1.00 75.06 290 PRO A N 1
ATOM 2321 C CA . PRO A 1 290 ? -32.757 -7.774 46.124 1.00 75.06 290 PRO A CA 1
ATOM 2322 C C . PRO A 1 290 ? -34.262 -7.756 45.876 1.00 75.06 290 PRO A C 1
ATOM 2324 O O . PRO A 1 290 ? -34.986 -6.905 46.389 1.00 75.06 290 PRO A O 1
ATOM 2327 N N . SER A 1 291 ? -34.773 -8.768 45.170 1.00 64.00 291 SER A N 1
ATOM 2328 C CA . SER A 1 291 ? -36.229 -8.972 45.053 1.00 64.00 291 SER A CA 1
ATOM 2329 C C . SER A 1 291 ? -36.928 -9.083 46.422 1.00 64.00 291 SER A C 1
ATOM 2331 O O . SER A 1 291 ? -38.123 -8.807 46.540 1.00 64.00 291 SER A O 1
ATOM 2333 N N . SER A 1 292 ? -36.164 -9.445 47.459 1.00 47.78 292 SER A N 1
ATOM 2334 C CA . SER A 1 292 ? -36.604 -9.748 48.817 1.00 47.78 292 SER A CA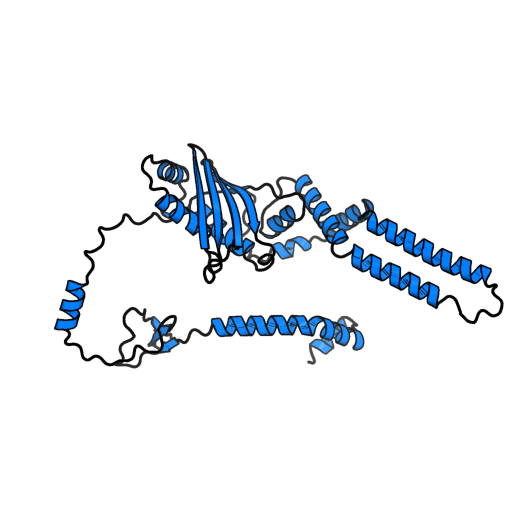 1
ATOM 2335 C C . SER A 1 292 ? -36.288 -8.671 49.860 1.00 47.78 292 SER A C 1
ATOM 2337 O O . SER A 1 292 ? -36.336 -8.979 51.049 1.00 47.78 292 SER A O 1
ATOM 2339 N N . MET A 1 293 ? -35.937 -7.438 49.482 1.00 55.88 293 MET A N 1
ATOM 2340 C CA . MET A 1 293 ? -35.955 -6.337 50.455 1.00 55.88 293 MET A CA 1
ATOM 2341 C C . MET A 1 293 ? -37.418 -6.019 50.778 1.00 55.88 293 MET A C 1
ATOM 2343 O O . MET A 1 293 ? -38.061 -5.252 50.069 1.00 55.88 293 MET A O 1
ATOM 2347 N N . GLU A 1 294 ? -37.964 -6.722 51.776 1.00 62.78 294 GLU A N 1
ATOM 2348 C CA . GLU A 1 294 ? -39.366 -6.636 52.223 1.00 62.78 294 GLU A CA 1
ATOM 2349 C C . GLU A 1 294 ? -39.716 -5.266 52.830 1.00 62.78 294 GLU A C 1
ATOM 2351 O O . GLU A 1 294 ? -40.897 -4.935 52.920 1.00 62.78 294 GLU A O 1
ATOM 2356 N N . ASP A 1 295 ? -38.703 -4.469 53.184 1.00 73.19 295 ASP A N 1
ATOM 2357 C CA . ASP A 1 295 ? -38.858 -3.168 53.842 1.00 73.19 295 ASP A CA 1
ATOM 2358 C C . ASP A 1 295 ? -38.594 -1.957 52.926 1.00 73.19 295 ASP A C 1
ATOM 2360 O O . ASP A 1 295 ? -38.868 -0.830 53.336 1.00 73.19 295 ASP A O 1
ATOM 2364 N N . GLU A 1 296 ? -38.103 -2.158 51.698 1.00 77.25 296 GLU A N 1
ATOM 2365 C CA . GLU A 1 296 ? -37.913 -1.059 50.741 1.00 77.25 296 GLU A CA 1
ATOM 2366 C C . GLU A 1 296 ? -39.188 -0.790 49.947 1.00 77.25 296 GLU A C 1
ATOM 2368 O O . GLU A 1 296 ? -39.903 -1.696 49.501 1.00 77.25 296 GLU A O 1
ATOM 2373 N N . THR A 1 297 ? -39.470 0.490 49.754 1.00 87.38 297 THR A N 1
ATOM 2374 C CA . THR A 1 297 ? -40.601 0.950 48.958 1.00 87.38 297 THR A CA 1
ATOM 2375 C C . THR A 1 297 ? -40.358 0.688 47.469 1.00 87.38 297 THR A C 1
ATOM 2377 O O . THR A 1 297 ? -39.228 0.652 46.987 1.00 87.38 297 THR A O 1
ATOM 2380 N N . GLU A 1 298 ? -41.434 0.525 46.693 1.00 85.44 298 GLU A N 1
ATOM 2381 C CA . GLU A 1 298 ? -41.323 0.420 45.228 1.00 85.44 298 GLU A CA 1
ATOM 2382 C C . GLU A 1 298 ? -40.640 1.661 44.619 1.00 85.44 298 GLU A C 1
ATOM 2384 O O . GLU A 1 298 ? -39.990 1.555 43.585 1.00 85.44 298 GLU A O 1
ATOM 2389 N N . GLU A 1 299 ? -40.747 2.819 45.281 1.00 88.62 299 GLU A N 1
ATOM 2390 C CA . GLU A 1 299 ? -40.088 4.069 44.889 1.00 88.62 299 GLU A CA 1
ATOM 2391 C C . GLU A 1 299 ? -38.557 3.948 44.968 1.00 88.62 299 GLU A C 1
ATOM 2393 O O . GLU A 1 299 ? -37.888 4.185 43.966 1.00 88.62 299 GLU A O 1
ATOM 2398 N N . GLU A 1 300 ? -38.009 3.440 46.078 1.00 86.19 300 GLU A N 1
ATOM 2399 C CA . GLU A 1 300 ? -36.561 3.205 46.242 1.00 86.19 300 GLU A CA 1
ATOM 2400 C C . GLU A 1 300 ? -36.016 2.200 45.210 1.00 86.19 300 GLU A C 1
ATOM 2402 O O . GLU A 1 300 ? -34.931 2.381 44.654 1.00 86.19 300 GLU A O 1
ATOM 2407 N N . ARG A 1 301 ? -36.798 1.169 44.862 1.00 82.00 301 ARG A N 1
ATOM 2408 C CA . ARG A 1 301 ? -36.423 0.194 43.820 1.00 82.00 301 ARG A CA 1
ATOM 2409 C C . ARG A 1 301 ? -36.405 0.799 42.417 1.00 82.00 301 ARG A C 1
ATOM 2411 O O . ARG A 1 301 ? -35.592 0.389 41.585 1.00 82.00 301 ARG A O 1
ATOM 2418 N N . VAL A 1 302 ? -37.320 1.724 42.127 1.00 88.00 302 VAL A N 1
ATOM 2419 C CA . VAL A 1 302 ? -37.344 2.460 40.856 1.00 88.00 302 VAL A CA 1
ATOM 2420 C C . VAL A 1 302 ? -36.155 3.414 40.785 1.00 88.00 302 VAL A C 1
ATOM 2422 O O . VAL A 1 302 ? -35.467 3.419 39.766 1.00 88.00 302 VAL A O 1
ATOM 2425 N N . GLU A 1 303 ? -35.861 4.142 41.863 1.00 89.50 303 GLU A N 1
ATOM 2426 C CA . GLU A 1 303 ? -34.699 5.033 41.939 1.00 89.50 303 GLU A CA 1
ATOM 2427 C C . GLU A 1 303 ? -33.381 4.274 41.736 1.00 89.50 303 GLU A C 1
ATOM 2429 O O . GLU A 1 303 ? -32.559 4.694 40.925 1.00 89.50 303 GLU A O 1
ATOM 2434 N N . ALA A 1 304 ? -33.210 3.108 42.370 1.00 85.38 304 ALA A N 1
ATOM 2435 C CA . ALA A 1 304 ? -32.017 2.278 42.190 1.00 85.38 304 ALA A CA 1
ATOM 2436 C C . ALA A 1 304 ? -31.835 1.798 40.735 1.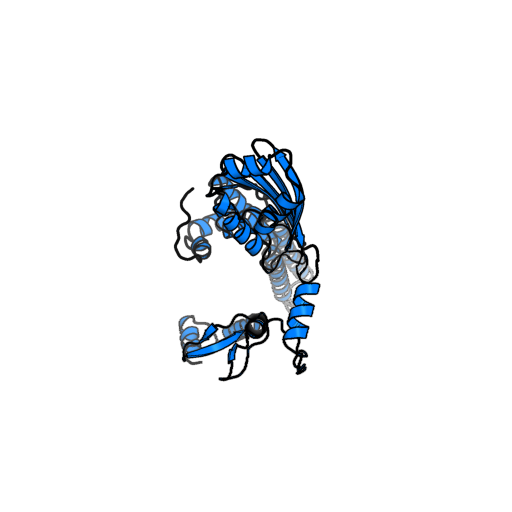00 85.38 304 ALA A C 1
ATOM 2438 O O . ALA A 1 304 ? -30.723 1.787 40.211 1.00 85.38 304 ALA A O 1
ATOM 2439 N N . ARG A 1 305 ? -32.925 1.430 40.045 1.00 85.50 305 ARG A N 1
ATOM 2440 C CA . ARG A 1 305 ? -32.869 1.023 38.628 1.00 85.50 305 ARG A CA 1
ATOM 2441 C C . ARG A 1 305 ? -32.576 2.187 37.690 1.00 85.50 305 ARG A C 1
ATOM 2443 O O . ARG A 1 305 ? -31.861 1.996 36.708 1.00 85.50 305 ARG A O 1
ATOM 2450 N N . GLU A 1 306 ? -33.152 3.357 37.955 1.00 90.38 306 GLU A N 1
ATOM 2451 C CA . GLU A 1 306 ? -32.870 4.569 37.180 1.00 90.38 306 GLU A CA 1
ATOM 2452 C C . GLU A 1 306 ? -31.419 5.025 37.388 1.00 90.38 306 GLU A C 1
ATOM 2454 O O . GLU A 1 306 ? -30.782 5.422 36.417 1.00 90.38 306 GLU A O 1
ATOM 2459 N N . HIS A 1 307 ? -30.860 4.876 38.595 1.00 88.88 307 HIS A N 1
ATOM 2460 C CA . HIS A 1 307 ? -29.442 5.137 38.864 1.00 88.88 307 HIS A CA 1
ATOM 2461 C C . HIS A 1 307 ? -28.521 4.209 38.066 1.00 88.88 307 HIS A C 1
ATOM 2463 O O . HIS A 1 307 ? -27.702 4.695 37.293 1.00 88.88 307 HIS A O 1
ATOM 2469 N N . ALA A 1 308 ? -28.720 2.888 38.159 1.00 82.25 308 ALA A N 1
ATOM 2470 C CA . ALA A 1 308 ? -27.920 1.915 37.407 1.00 82.25 308 ALA A CA 1
ATOM 2471 C C . ALA A 1 308 ? -28.011 2.154 35.887 1.00 82.25 308 ALA A C 1
ATOM 2473 O O . ALA A 1 308 ? -27.042 2.022 35.140 1.00 82.25 308 ALA A O 1
ATOM 2474 N N . LYS A 1 309 ? -29.198 2.540 35.399 1.00 89.19 309 LYS A N 1
ATOM 2475 C CA . LYS A 1 309 ? -29.397 2.893 33.991 1.00 89.19 309 LYS A CA 1
ATOM 2476 C C . LYS A 1 309 ? -28.642 4.169 33.613 1.00 89.19 309 LYS A C 1
ATOM 2478 O O . LYS A 1 309 ? -28.060 4.209 32.534 1.00 89.19 309 LYS A O 1
ATOM 2483 N N . TRP A 1 310 ? -28.660 5.189 34.470 1.00 90.94 310 TRP A N 1
ATOM 2484 C CA . TRP A 1 310 ? -27.914 6.427 34.260 1.00 90.94 310 TRP A CA 1
ATOM 2485 C C . TRP A 1 310 ? -26.401 6.172 34.223 1.00 90.94 310 TRP A C 1
ATOM 2487 O O . TRP A 1 310 ? -25.759 6.631 33.284 1.00 90.94 310 TRP A O 1
ATOM 2497 N N . GLU A 1 311 ? -25.853 5.366 35.139 1.00 85.25 311 GLU A N 1
ATOM 2498 C CA . GLU A 1 311 ? -24.427 4.989 35.145 1.00 85.25 311 GLU A CA 1
ATOM 2499 C C . GLU A 1 311 ? -24.030 4.225 33.873 1.00 85.25 311 GLU A C 1
ATOM 2501 O O . GLU A 1 311 ? -22.999 4.510 33.260 1.00 85.25 311 GLU A O 1
ATOM 2506 N N . ARG A 1 312 ? -24.877 3.294 33.410 1.00 88.25 312 ARG A N 1
ATOM 2507 C CA . ARG A 1 312 ? -24.680 2.618 32.120 1.00 88.25 312 ARG A CA 1
ATOM 2508 C C . ARG A 1 312 ? -24.680 3.612 30.959 1.00 88.25 312 ARG A C 1
ATOM 2510 O O . ARG A 1 312 ? -23.808 3.541 30.100 1.00 88.25 312 ARG A O 1
ATOM 2517 N N . ASP A 1 313 ? -25.669 4.500 30.898 1.00 86.38 313 ASP A N 1
ATOM 2518 C CA . ASP A 1 313 ? -25.808 5.459 29.799 1.00 86.38 313 ASP A CA 1
ATOM 2519 C C . ASP A 1 313 ? -24.652 6.480 29.795 1.00 86.38 313 ASP A C 1
ATOM 2521 O O . ASP A 1 313 ? -24.179 6.860 28.725 1.00 86.38 313 ASP A O 1
ATOM 2525 N N . GLU A 1 314 ? -24.140 6.869 30.966 1.00 87.44 314 GLU A N 1
ATOM 2526 C CA . GLU A 1 314 ? -22.944 7.707 31.107 1.00 87.44 314 GLU A CA 1
ATOM 2527 C C . GLU A 1 314 ? -21.685 6.991 30.588 1.00 87.44 314 GLU A C 1
ATOM 2529 O O . GLU A 1 314 ? -20.945 7.559 29.780 1.00 87.44 314 GLU A O 1
ATOM 2534 N N . LEU A 1 315 ? -21.485 5.719 30.955 1.00 78.94 315 LEU A N 1
ATOM 2535 C CA . LEU A 1 315 ? -20.394 4.892 30.422 1.00 78.94 315 LEU A CA 1
ATOM 2536 C C . LEU A 1 315 ? -20.480 4.746 28.895 1.00 78.94 315 LEU A C 1
ATOM 2538 O O . LEU A 1 315 ? -19.482 4.920 28.194 1.00 78.94 315 LEU A O 1
ATOM 2542 N N . LEU A 1 316 ? -21.676 4.470 28.366 1.00 79.56 316 LEU A N 1
ATOM 2543 C CA . LEU A 1 316 ? -21.907 4.341 26.926 1.00 79.56 316 LEU A CA 1
ATOM 2544 C C . LEU A 1 316 ? -21.656 5.659 26.181 1.00 79.56 316 LEU A C 1
ATOM 2546 O O . LEU A 1 316 ? -21.045 5.644 25.114 1.00 79.56 316 LEU A O 1
ATOM 2550 N N . SER A 1 317 ? -22.060 6.795 26.755 1.00 82.94 317 SER A N 1
ATOM 2551 C CA . SER A 1 317 ? -21.792 8.121 26.185 1.00 82.94 317 SER A CA 1
ATOM 2552 C C . SER A 1 317 ? -20.293 8.426 26.103 1.00 82.94 317 SER A C 1
ATOM 2554 O O . SER A 1 317 ? -19.858 9.096 25.162 1.00 82.94 317 SER A O 1
ATOM 2556 N N . GLY A 1 318 ? -19.500 7.951 27.068 1.00 78.62 318 GLY A N 1
ATOM 2557 C CA . GLY A 1 318 ? -18.040 8.040 27.018 1.00 78.62 318 GLY A CA 1
ATOM 2558 C C . GLY A 1 318 ? -17.460 7.244 25.848 1.00 78.62 318 GLY A C 1
ATOM 2559 O O . GLY A 1 318 ? -16.648 7.768 25.093 1.00 78.62 318 GLY A O 1
ATOM 2560 N N . ILE A 1 319 ? -17.948 6.020 25.627 1.00 80.19 319 ILE A N 1
ATOM 2561 C CA . ILE A 1 319 ? -17.499 5.148 24.527 1.00 80.19 319 ILE A CA 1
ATOM 2562 C C . ILE A 1 319 ? -17.828 5.750 23.153 1.00 80.19 319 ILE A C 1
ATOM 2564 O O . ILE A 1 319 ? -16.995 5.707 22.246 1.00 80.19 319 ILE A O 1
ATOM 2568 N N . GLU A 1 320 ? -19.025 6.324 22.994 1.00 80.50 320 GLU A N 1
ATOM 2569 C CA . GLU A 1 320 ? -19.457 6.965 21.742 1.00 80.50 320 GLU A CA 1
ATOM 2570 C C . GLU A 1 320 ? -18.654 8.223 21.393 1.00 80.50 320 GLU A C 1
ATOM 2572 O O . GLU A 1 320 ? -18.583 8.596 20.223 1.00 80.50 320 GLU A O 1
ATOM 2577 N N . SER A 1 321 ? -18.025 8.857 22.384 1.00 83.88 321 SER A N 1
ATOM 2578 C CA . SER A 1 321 ? -17.198 10.052 22.183 1.00 83.88 321 SER A CA 1
ATOM 2579 C C . SER A 1 321 ? -15.781 9.733 21.680 1.00 83.88 321 SER A C 1
ATOM 2581 O O . SER A 1 321 ? -15.025 10.658 21.384 1.00 83.88 321 SER A O 1
ATOM 2583 N N . GLY A 1 322 ? -15.434 8.448 21.539 1.00 82.88 322 GLY A N 1
ATOM 2584 C CA . GLY A 1 322 ? -14.088 7.994 21.191 1.00 82.88 322 GLY A CA 1
ATOM 2585 C C . GLY A 1 322 ? -13.159 7.902 22.409 1.00 82.88 322 GLY A C 1
ATOM 2586 O O . GLY A 1 322 ? -13.582 8.180 23.534 1.00 82.88 322 GLY A O 1
ATOM 2587 N N . PRO A 1 323 ? -11.896 7.487 22.209 1.00 82.69 323 PRO A N 1
ATOM 2588 C CA . PRO A 1 323 ? -10.923 7.464 23.291 1.00 82.69 323 PRO A CA 1
ATOM 2589 C C . PRO A 1 323 ? -10.637 8.894 23.767 1.00 82.69 323 PRO A C 1
ATOM 2591 O O . PRO A 1 323 ? -10.572 9.826 22.961 1.00 82.69 323 PRO A O 1
ATOM 2594 N N . THR A 1 324 ? -10.463 9.074 25.076 1.00 86.38 324 THR A N 1
ATOM 2595 C CA . THR A 1 324 ? -10.034 10.360 25.638 1.00 86.38 324 THR A CA 1
ATOM 2596 C C . THR A 1 324 ? -8.584 10.649 25.249 1.00 86.38 324 THR A C 1
ATOM 2598 O O . THR A 1 324 ? -7.800 9.724 25.058 1.00 86.38 324 THR A O 1
ATOM 2601 N N . GLU A 1 325 ? -8.203 11.926 25.169 1.00 87.62 325 GLU A N 1
ATOM 2602 C CA . GLU A 1 325 ? -6.801 12.302 24.908 1.00 87.62 325 GLU A CA 1
ATOM 2603 C C . GLU A 1 325 ? -5.857 11.732 25.985 1.00 87.62 325 GLU A C 1
ATOM 2605 O O . GLU A 1 325 ? -4.806 11.209 25.649 1.00 87.62 325 GLU A O 1
ATOM 2610 N N . GLU A 1 326 ? -6.279 11.692 27.256 1.00 86.94 326 GLU A N 1
ATOM 2611 C CA . GLU A 1 326 ? -5.515 11.057 28.349 1.00 86.94 326 GLU A CA 1
ATOM 2612 C C . GLU A 1 326 ? -5.278 9.555 28.109 1.00 86.94 326 GLU A C 1
ATOM 2614 O O . GLU A 1 326 ? -4.186 9.059 28.358 1.00 86.94 326 GLU A O 1
ATOM 2619 N N . PHE A 1 327 ? -6.268 8.831 27.570 1.00 83.75 327 PHE A N 1
ATOM 2620 C CA . PHE A 1 327 ? -6.101 7.419 27.213 1.00 83.75 327 PHE A CA 1
ATOM 2621 C C . PHE A 1 327 ? -5.142 7.238 26.029 1.00 83.75 327 PHE A C 1
ATOM 2623 O O . PHE A 1 327 ? -4.358 6.292 26.010 1.00 83.75 327 PHE A O 1
ATOM 2630 N N . ILE A 1 328 ? -5.201 8.129 25.033 1.00 84.50 328 ILE A N 1
ATOM 2631 C CA . ILE A 1 328 ? -4.271 8.106 23.896 1.00 84.50 328 ILE A CA 1
ATOM 2632 C C . ILE A 1 328 ? -2.842 8.356 24.392 1.00 84.50 328 ILE A C 1
ATOM 2634 O O . ILE A 1 328 ? -1.950 7.578 24.056 1.00 84.50 328 ILE A O 1
ATOM 2638 N N . GLU A 1 329 ? -2.642 9.378 25.227 1.00 87.25 329 GLU A N 1
ATOM 2639 C CA . GLU A 1 329 ? -1.353 9.699 25.848 1.00 87.25 329 GLU A CA 1
ATOM 2640 C C . GLU A 1 329 ? -0.825 8.525 26.691 1.00 87.25 329 GLU A C 1
ATOM 2642 O O . GLU A 1 329 ? 0.320 8.120 26.503 1.00 87.25 329 GLU A O 1
ATOM 2647 N N . GLU A 1 330 ? -1.656 7.906 27.540 1.00 85.88 330 GLU A N 1
ATOM 2648 C CA . GLU A 1 330 ? -1.279 6.734 28.350 1.00 85.88 330 GLU A CA 1
ATOM 2649 C C . GLU A 1 330 ? -0.874 5.536 27.473 1.00 85.88 330 GLU A C 1
ATOM 2651 O O . GLU A 1 330 ? 0.115 4.849 27.743 1.00 85.88 330 GLU A O 1
ATOM 2656 N N . MET A 1 331 ? -1.619 5.267 26.399 1.00 80.75 331 MET A N 1
ATOM 2657 C CA . MET A 1 331 ? -1.296 4.191 25.459 1.00 80.75 331 MET A CA 1
ATOM 2658 C C . MET A 1 331 ? 0.008 4.462 24.702 1.00 80.75 331 MET A C 1
ATOM 2660 O O . MET A 1 331 ? 0.784 3.530 24.480 1.00 80.75 331 MET A O 1
ATOM 2664 N N . MET A 1 332 ? 0.269 5.717 24.328 1.00 81.62 332 MET A N 1
ATOM 2665 C CA . MET A 1 332 ? 1.528 6.127 23.706 1.00 81.62 332 MET A CA 1
ATOM 2666 C C . MET A 1 332 ? 2.705 6.036 24.685 1.00 81.62 332 MET A C 1
ATOM 2668 O O . MET A 1 332 ? 3.757 5.523 24.316 1.00 81.62 332 MET A O 1
ATOM 2672 N N . GLU A 1 333 ? 2.545 6.466 25.937 1.00 84.25 333 GLU A N 1
ATOM 2673 C CA . GLU A 1 333 ? 3.597 6.394 26.961 1.00 84.25 333 GLU A CA 1
ATOM 2674 C C . GLU A 1 333 ? 3.975 4.939 27.266 1.00 84.25 333 GLU A C 1
ATOM 2676 O O . GLU A 1 333 ? 5.148 4.575 27.178 1.00 84.25 333 GLU A O 1
ATOM 2681 N N . ASN A 1 334 ? 2.982 4.069 27.486 1.00 76.69 334 ASN A N 1
ATOM 2682 C CA . ASN A 1 334 ? 3.205 2.630 27.660 1.00 76.69 334 ASN A CA 1
ATOM 2683 C C . ASN A 1 334 ? 3.946 2.002 26.469 1.00 76.69 334 ASN A C 1
ATOM 2685 O O . ASN A 1 334 ? 4.721 1.059 26.639 1.00 76.69 334 ASN A O 1
ATOM 2689 N N . TYR A 1 335 ? 3.711 2.513 25.260 1.00 72.00 335 TYR A N 1
ATOM 2690 C CA . TYR A 1 335 ? 4.389 2.059 24.054 1.00 72.00 335 TYR A CA 1
ATOM 2691 C C . TYR A 1 335 ? 5.851 2.519 23.999 1.00 72.00 335 TYR A C 1
ATOM 2693 O O . TYR A 1 335 ? 6.739 1.712 23.729 1.00 72.00 335 TYR A O 1
ATOM 2701 N N . TYR A 1 336 ? 6.115 3.795 24.287 1.00 76.81 336 TYR A N 1
ATOM 2702 C CA . TYR A 1 336 ? 7.472 4.342 24.318 1.00 76.81 336 TYR A CA 1
ATOM 2703 C C . TYR A 1 336 ? 8.330 3.720 25.431 1.00 76.81 336 TYR A C 1
ATOM 2705 O O . TYR A 1 336 ? 9.528 3.498 25.239 1.00 76.81 336 TYR A O 1
ATOM 2713 N N . GLU A 1 337 ? 7.729 3.393 26.576 1.00 76.50 337 GLU A N 1
ATOM 2714 C CA . GLU A 1 337 ? 8.407 2.703 27.678 1.00 76.50 337 GLU A CA 1
ATOM 2715 C C . GLU A 1 337 ? 8.576 1.196 27.418 1.00 76.50 337 GLU A C 1
ATOM 2717 O O . GLU A 1 337 ? 9.573 0.596 27.828 1.00 76.50 337 GLU A O 1
ATOM 2722 N N . GLY A 1 338 ? 7.637 0.583 26.692 1.00 60.88 338 GLY A N 1
ATOM 2723 C CA . GLY A 1 338 ? 7.678 -0.806 26.243 1.00 60.88 338 GLY A CA 1
ATOM 2724 C C . GLY A 1 338 ? 8.542 -0.988 24.995 1.00 60.88 338 GLY A C 1
ATOM 2725 O O . GLY A 1 338 ? 8.026 -1.287 23.921 1.00 60.88 338 GLY A O 1
ATOM 2726 N N . SER A 1 339 ? 9.861 -0.855 25.146 1.00 48.19 339 SER A N 1
ATOM 2727 C CA . SER A 1 339 ? 10.890 -0.871 24.085 1.00 48.19 339 SER A CA 1
ATOM 2728 C C . SER A 1 339 ? 10.922 -2.103 23.149 1.00 48.19 339 SER A C 1
ATOM 2730 O O . SER A 1 339 ? 11.762 -2.153 22.257 1.00 48.19 339 SER A O 1
ATOM 2732 N N . ASP A 1 340 ? 10.015 -3.071 23.308 1.00 48.62 340 ASP A N 1
ATOM 2733 C CA . ASP A 1 340 ? 10.011 -4.365 22.612 1.00 48.62 340 ASP A CA 1
ATOM 2734 C C . ASP A 1 340 ? 8.940 -4.477 21.508 1.00 48.62 340 ASP A C 1
ATOM 2736 O O . ASP A 1 340 ? 8.913 -5.453 20.758 1.00 48.62 340 ASP A O 1
ATOM 2740 N N . ALA A 1 341 ? 8.033 -3.505 21.362 1.00 46.09 341 ALA A N 1
ATOM 2741 C CA . ALA A 1 341 ? 6.959 -3.623 20.370 1.00 46.09 341 ALA A CA 1
ATOM 2742 C C . ALA A 1 341 ? 7.451 -3.502 18.910 1.00 46.09 341 ALA A C 1
ATOM 2744 O O . ALA A 1 341 ? 6.802 -4.026 18.003 1.00 46.09 341 ALA A O 1
ATOM 2745 N N . TRP A 1 342 ? 8.611 -2.872 18.683 1.00 48.81 342 TRP A N 1
ATOM 2746 C CA . TRP A 1 342 ? 9.292 -2.853 17.380 1.00 48.81 342 TRP A CA 1
ATOM 2747 C C . TRP A 1 342 ? 10.196 -4.072 17.144 1.00 48.81 342 TRP A C 1
ATOM 2749 O O . TRP A 1 342 ? 10.478 -4.391 15.991 1.00 48.81 342 TRP A O 1
ATOM 2759 N N . ASP A 1 343 ? 10.574 -4.823 18.182 1.00 47.31 343 ASP A N 1
ATOM 2760 C CA . ASP A 1 343 ? 11.397 -6.037 18.034 1.00 47.31 343 ASP A CA 1
ATOM 2761 C C . ASP A 1 343 ? 10.636 -7.191 17.343 1.00 47.31 343 ASP A C 1
ATOM 2763 O O . ASP A 1 343 ? 11.233 -8.168 16.897 1.00 47.31 343 ASP A O 1
ATOM 2767 N N . LEU A 1 344 ? 9.315 -7.062 17.157 1.00 38.31 344 LEU A N 1
ATOM 2768 C CA . LEU A 1 344 ? 8.522 -7.952 16.298 1.00 38.31 344 LEU A CA 1
ATOM 2769 C C . LEU A 1 344 ? 8.579 -7.585 14.805 1.00 38.31 344 LEU A C 1
ATOM 2771 O O . LEU A 1 344 ? 8.316 -8.451 13.972 1.00 38.31 344 LEU A O 1
ATOM 2775 N N . ALA A 1 345 ? 8.939 -6.345 14.455 1.00 40.56 345 ALA A N 1
ATOM 2776 C CA . ALA A 1 345 ? 9.268 -5.966 13.078 1.00 40.56 345 ALA A CA 1
ATOM 2777 C C . ALA A 1 345 ? 10.712 -6.365 12.709 1.00 40.56 345 ALA A C 1
ATOM 2779 O O . ALA A 1 345 ? 11.025 -6.519 11.535 1.00 40.56 345 ALA A O 1
ATOM 2780 N N . ALA A 1 346 ? 11.564 -6.636 13.707 1.00 40.44 346 ALA A N 1
ATOM 2781 C CA . ALA A 1 346 ? 12.909 -7.197 13.553 1.00 40.44 346 ALA A CA 1
ATOM 2782 C C . ALA A 1 346 ? 12.930 -8.739 13.411 1.00 40.44 346 ALA A C 1
ATOM 2784 O O . ALA A 1 346 ? 13.927 -9.389 13.723 1.00 40.44 346 ALA A O 1
ATOM 2785 N N . LEU A 1 347 ? 11.833 -9.343 12.932 1.00 36.50 347 LEU A N 1
ATOM 2786 C CA . LEU A 1 347 ? 11.780 -10.759 12.535 1.00 36.50 347 LEU A CA 1
ATOM 2787 C C . LEU A 1 347 ? 12.310 -11.009 11.110 1.00 36.50 347 LEU A C 1
ATOM 2789 O O . LEU A 1 347 ? 12.081 -12.089 10.564 1.00 36.50 347 LEU A O 1
ATOM 2793 N N . ASP A 1 348 ? 13.035 -10.046 10.541 1.00 43.75 348 ASP A N 1
ATOM 2794 C CA . ASP A 1 348 ? 13.905 -10.250 9.384 1.00 43.75 348 ASP A CA 1
ATOM 2795 C C . ASP A 1 348 ? 15.365 -10.226 9.862 1.00 43.75 348 ASP A C 1
ATOM 2797 O O . ASP A 1 348 ? 15.763 -9.466 10.748 1.00 43.75 348 ASP A O 1
ATOM 2801 N N . ASP A 1 349 ? 16.131 -11.164 9.342 1.00 37.84 349 ASP A N 1
ATOM 2802 C CA . ASP A 1 349 ? 17.412 -11.712 9.771 1.00 37.84 349 ASP A CA 1
ATOM 2803 C C . ASP A 1 349 ? 18.606 -10.742 9.786 1.00 37.84 349 ASP A C 1
ATOM 2805 O O . ASP A 1 349 ? 19.655 -11.011 9.217 1.00 37.84 349 ASP A O 1
ATOM 2809 N N . GLY A 1 350 ? 18.535 -9.651 10.546 1.00 35.88 350 GLY A N 1
ATOM 2810 C CA . GLY A 1 350 ? 19.724 -8.914 10.989 1.00 35.88 350 GLY A CA 1
ATOM 2811 C C . GLY A 1 350 ? 20.554 -8.235 9.890 1.00 35.88 350 GLY A C 1
ATOM 2812 O O . GLY A 1 350 ? 21.562 -7.595 10.215 1.00 35.88 350 GLY A O 1
ATOM 2813 N N . GLU A 1 351 ? 20.136 -8.280 8.626 1.00 36.44 351 GLU A N 1
ATOM 2814 C CA . GLU A 1 351 ? 20.539 -7.282 7.647 1.00 36.44 351 GLU A CA 1
ATOM 2815 C C . GLU A 1 351 ? 19.768 -6.008 7.973 1.00 36.44 351 GLU A C 1
ATOM 2817 O O . GLU A 1 351 ? 18.645 -5.776 7.541 1.00 36.44 351 GLU A O 1
ATOM 2822 N N . LYS A 1 352 ? 20.383 -5.181 8.825 1.00 34.44 352 LYS A N 1
ATOM 2823 C CA . LYS A 1 352 ? 20.004 -3.780 8.973 1.00 34.44 352 LYS A CA 1
ATOM 2824 C C . LYS A 1 352 ? 19.975 -3.160 7.577 1.00 34.44 352 LYS A C 1
ATOM 2826 O O . LYS A 1 352 ? 21.025 -2.772 7.062 1.00 34.44 352 LYS A O 1
ATOM 2831 N N . TYR A 1 353 ? 18.790 -3.045 6.992 1.00 40.47 353 TYR A N 1
ATOM 2832 C CA . TYR A 1 353 ? 18.528 -2.051 5.967 1.00 40.47 353 TYR A CA 1
ATOM 2833 C C . TYR A 1 353 ? 18.934 -0.713 6.590 1.00 40.47 353 TYR A C 1
ATOM 2835 O O . TYR A 1 353 ? 18.438 -0.338 7.653 1.00 40.47 353 TYR A O 1
ATOM 2843 N N . GLY A 1 354 ? 19.994 -0.116 6.045 1.00 28.30 354 GLY A N 1
ATOM 2844 C CA . GLY A 1 354 ? 20.637 1.057 6.620 1.00 28.30 354 GLY A CA 1
ATOM 2845 C C . GLY A 1 354 ? 19.643 2.190 6.863 1.00 28.30 354 GLY A C 1
ATOM 2846 O O . GLY A 1 354 ? 18.619 2.289 6.196 1.00 28.30 354 GLY A O 1
ATOM 2847 N N . GLU A 1 355 ? 19.970 3.059 7.816 1.00 30.77 355 GLU A N 1
ATOM 2848 C CA . GLU A 1 355 ? 19.445 4.423 7.809 1.00 30.77 355 GLU A CA 1
ATOM 2849 C C . GLU A 1 355 ? 19.744 5.017 6.420 1.00 30.77 355 GLU A C 1
ATOM 2851 O O . GLU A 1 355 ? 20.916 5.194 6.070 1.00 30.77 355 GLU A O 1
ATOM 2856 N N . TYR A 1 356 ? 18.701 5.251 5.623 1.00 34.09 356 TYR A N 1
ATOM 2857 C CA . TYR A 1 356 ? 18.773 5.901 4.316 1.00 34.09 356 TYR A CA 1
ATOM 2858 C C . TYR A 1 356 ? 17.873 7.127 4.304 1.00 34.09 356 TYR A C 1
ATOM 2860 O O . TYR A 1 356 ? 16.684 6.980 4.669 1.00 34.09 356 TYR A O 1
#

pLDDT: mean 80.73, std 16.34, range [28.3, 98.56]

Secondary structure (DSSP, 8-state):
--HHHHHHHHTT--HHHHHHHHHHHHHHHHHHHHHHHHHHHHT---EEEPPTTPPPPTTPPPEE-TTS-EEEE-TT--TT--------HHHHHHHHHHSS------PPPPPPGGGGTT-HHHHHHHHS-TT--HHHHHHHHHTTT-BTTBEEEEEEEEE-SSEEEEEEEEE-TTT--EEEEEEEEEETTSEEEEEEEEE-TTTTTSSHHHHHHHHHHHHHHHHT--EEEE---TTTHHHHHHTTTPPPSSHHHHHHHHHHHHHHHIIIIIHHHHHHHHHHHHHHHHHHS-TT-TTS-HHHHHHHHHHHHHHHHHHHHHHHT-S-HHHHHHHHHHHHH-TTSSTTTT-S-S------

Radius of gyration: 31.53 Å; chains: 1; bounding box: 65×62×96 Å

Sequence (356 aa):
GDDALALAEEIAINQKDAVAMVRLWEPKLQRLARFVQGEASKLQKEKVYVTQGEQPPLGVRVEEGPRGGHYYESEGIPRGAYQTFREDPQEVTAWAEERADPTPEPQEAMPDFGDFGGDVDALFDWANDEFRDTEELDEFFARAWTTEVTEAEITRVTVEDDRIELAVKLTDPETNSHLGTMVRTFHKSGGVHHDMFALNRNVQGQGIALAVNRQAEESYREMGFSGISLQADISIGKYAWAQQGYNFLDESEQDSAWESLIRFAWETREADIQRDNAQERYEEEVRAIPSSMEDETEEERVEAREHAKWERDELLSGIESGPTEEFIEEMMENYYEGSDAWDLAALDDGEKYGEY

Foldseek 3Di:
DVVVVVVCVVVVPDPVNVVVVCVVCVVVVVVVVVVCVVVVVVPPQPWAWADVPRDDDPPFDWDQDPVRTITTGPPPDPPPPPDPDPDDVVVVVVVCVVPVPPPPPPDPPLDALLVCVLQLLVVLCVVVPVPDDVVSVQVRVQQLQDDPQWGKGFPDWDRDNFKIKTKIWIAGPPPRHTFWIWIWIATSVQEIEGEDTDTDPVCPPVCSVVRRVVSNVVSSVSNNRDYYHYDADLAQRLVVVVLSVDDDPDPVRVLSNLLNVQQVCLVPPVLVVQLVVLVVQLVVQLVVLDPPPVPDDVVVNVVSNVVSVVSSVVSNVCSVVTDDPVRSVVVVVCVVVVVCPCVVSVPPDPPPPDDD

InterPro domains:
  IPR016181 Acyl-CoA N-acyltransferase [SSF55729] (119-235)

Organism: NCBI:txid412755